Protein AF-A0A2S7UUR2-F1 (afdb_monomer)

Radius of gyration: 17.35 Å; Cα contacts (8 Å, |Δi|>4): 458; chains: 1; bounding box: 44×38×48 Å

Secondary structure (DSSP, 8-state):
---TT-PPPPTT-EEEEE---SSS-EEEEE-SSEEEEEETTEEEEEEESSTT--B-SHHHHHHTHHHHHT---SEEEEE--TTTHHHHHHHHH-TT-EEEEEES-HHHHHHHHHHSPP-SS--EEES-HHHHHHHHHHTT--EEEEEE----TT---HHHH-HHHHHHHHHHEEEEEEEEEEEE--SHHHHHHHHHHHHHH-SS-EEEEEPTTSSEEEEEEE--TT----HHHHTTBTT-

Sequence (240 aa):
MNLAQTLSPDKQAKLVYMDSSLNDRITIYKNENYTWLLVRDVIQSAIENQRPYRPILPHCFVMLLPMLHHKTPNSILELGGGGLAIQRYLSYAYPSIKVTSIEGSQKIIDVVDEYFPAIDQPSVIKQDAFSFIDTAHQNQTHYDWIISDLFQGDESPILIKNQRLFKQLYDLINPNGWLIINCLIDNDEEVMLLGDYLKQAFNYKHYIFAVPNMQNHILMVNKIEDFSFPEDIELWNKAK

Solvent-accessible surface area (backbone atoms only — not comparable to full-atom values): 13345 Å² total; per-residue (Å²): 130,88,54,72,48,87,63,71,79,57,94,77,42,40,80,78,45,70,52,89,51,88,86,69,22,41,36,32,35,35,45,92,60,35,41,36,37,23,50,69,86,31,58,69,26,38,25,36,59,54,88,49,22,46,54,70,49,69,59,60,57,61,68,45,46,57,52,79,74,73,52,78,57,60,30,34,39,32,33,42,35,69,58,38,34,67,53,49,20,36,54,61,74,39,66,79,38,45,54,42,26,27,33,66,49,62,66,49,51,54,50,34,62,74,70,44,81,82,68,87,79,76,49,68,45,82,36,54,55,69,65,48,49,55,50,36,58,76,66,68,48,68,24,32,25,37,41,34,50,64,82,68,80,96,56,67,42,65,52,84,79,31,56,67,59,48,52,53,56,57,67,30,30,35,66,87,13,36,41,31,35,56,30,57,53,94,52,69,66,62,46,49,56,51,24,54,49,47,64,73,75,39,97,47,68,59,37,28,38,73,32,87,95,45,38,42,28,38,37,38,41,42,58,48,85,90,69,70,68,61,70,84,58,51,72,56,39,58,35,115

Organism: NCBI:txid716813

InterPro domains:
  IPR029063 S-adenosyl-L-methionine-dependent methyltransferase superfamily [G3DSA:3.40.50.150] (27-232)
  IPR029063 S-adenosyl-L-methionine-dependent methyltransferase superfamily [SSF53335] (12-228)

Structure (mmCIF, N/CA/C/O backbone):
data_AF-A0A2S7UUR2-F1
#
_entry.id   AF-A0A2S7UUR2-F1
#
loop_
_atom_site.group_PDB
_atom_site.id
_atom_site.type_symbol
_atom_site.label_atom_id
_atom_site.label_alt_id
_atom_site.label_comp_id
_atom_site.label_asym_id
_atom_site.label_entity_id
_atom_site.label_seq_id
_atom_site.pdbx_PDB_ins_code
_atom_site.Cartn_x
_atom_site.Cartn_y
_atom_site.Cartn_z
_atom_site.occupancy
_atom_site.B_iso_or_equiv
_atom_site.auth_seq_id
_atom_site.auth_comp_id
_atom_site.auth_asym_id
_atom_site.auth_atom_id
_atom_site.pdbx_PDB_model_num
ATOM 1 N N . MET A 1 1 ? 18.164 -16.265 4.919 1.00 27.36 1 MET A N 1
ATOM 2 C CA . MET A 1 1 ? 17.802 -16.302 3.486 1.00 27.36 1 MET A CA 1
ATOM 3 C C . MET A 1 1 ? 16.712 -15.263 3.341 1.00 27.36 1 MET A C 1
ATOM 5 O O . MET A 1 1 ? 15.685 -15.440 3.978 1.00 27.36 1 MET A O 1
ATOM 9 N N . ASN A 1 2 ? 17.001 -14.128 2.701 1.00 29.84 2 ASN A N 1
ATOM 10 C CA . ASN A 1 2 ? 16.112 -12.966 2.735 1.00 29.84 2 ASN A CA 1
ATOM 11 C C . ASN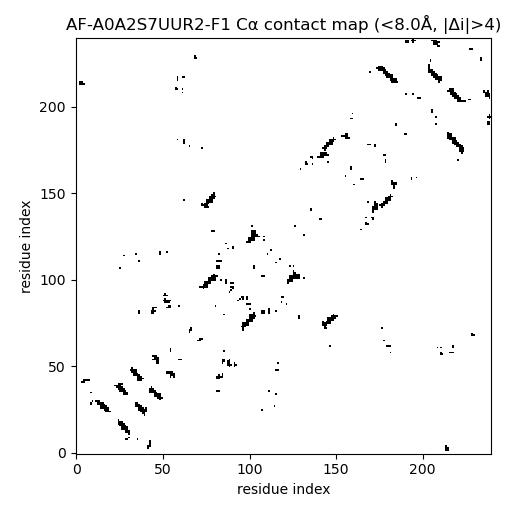 A 1 2 ? 14.833 -13.312 1.950 1.00 29.84 2 ASN A C 1
ATOM 13 O O . ASN A 1 2 ? 14.886 -13.506 0.738 1.00 29.84 2 ASN A O 1
ATOM 17 N N . LEU A 1 3 ? 13.730 -13.521 2.672 1.00 33.25 3 LEU A N 1
ATOM 18 C CA . LEU A 1 3 ? 12.414 -13.905 2.140 1.00 33.25 3 LEU A CA 1
ATOM 19 C C . LEU A 1 3 ? 11.632 -12.687 1.623 1.00 33.25 3 LEU A C 1
ATOM 21 O O . LEU A 1 3 ? 10.495 -12.826 1.167 1.00 33.25 3 LEU A O 1
ATOM 25 N N . ALA A 1 4 ? 12.251 -11.506 1.649 1.00 38.59 4 ALA A N 1
ATOM 26 C CA . ALA A 1 4 ? 11.680 -10.275 1.156 1.00 38.59 4 ALA A CA 1
ATOM 27 C C . ALA A 1 4 ? 11.557 -10.363 -0.372 1.00 38.59 4 ALA A C 1
ATOM 29 O O . ALA A 1 4 ? 12.498 -10.107 -1.116 1.00 38.59 4 ALA A O 1
ATOM 30 N N . GLN A 1 5 ? 10.360 -10.743 -0.825 1.00 46.47 5 GLN A N 1
ATOM 31 C CA . GLN A 1 5 ? 9.861 -10.559 -2.189 1.00 46.47 5 GLN A CA 1
ATOM 32 C C . GLN A 1 5 ? 10.466 -11.466 -3.274 1.00 46.47 5 GLN A C 1
ATOM 34 O O . GLN A 1 5 ? 10.881 -11.001 -4.333 1.00 46.47 5 GLN A O 1
ATOM 39 N N . THR A 1 6 ? 10.402 -12.789 -3.102 1.00 42.56 6 THR A N 1
ATOM 40 C CA . THR A 1 6 ? 10.558 -13.723 -4.239 1.00 42.56 6 THR A CA 1
ATOM 41 C C . THR A 1 6 ? 9.255 -13.872 -5.031 1.00 42.56 6 THR A C 1
ATOM 43 O O . THR A 1 6 ? 8.709 -14.955 -5.210 1.00 42.56 6 THR A O 1
ATOM 46 N N . LEU A 1 7 ? 8.779 -12.760 -5.584 1.00 55.53 7 LEU A N 1
ATOM 47 C CA . LEU A 1 7 ? 8.240 -12.809 -6.936 1.00 55.53 7 LEU A CA 1
ATOM 48 C C . LEU A 1 7 ? 9.446 -12.454 -7.797 1.00 55.53 7 LEU A C 1
ATOM 50 O O . LEU A 1 7 ? 10.047 -11.413 -7.601 1.00 55.53 7 LEU A O 1
ATOM 54 N N . SER A 1 8 ? 9.907 -13.351 -8.658 1.00 64.06 8 SER A N 1
ATOM 55 C CA . SER A 1 8 ? 10.840 -12.931 -9.706 1.00 64.06 8 SER A CA 1
ATOM 56 C C . SER A 1 8 ? 10.000 -12.336 -10.833 1.00 64.06 8 SER A C 1
ATOM 58 O O . SER A 1 8 ? 8.861 -12.783 -11.022 1.00 64.06 8 SER A O 1
ATOM 60 N N . PRO A 1 9 ? 10.512 -11.351 -11.596 1.00 69.94 9 PRO A N 1
ATOM 61 C CA . PRO A 1 9 ? 9.912 -11.054 -12.885 1.00 69.94 9 PRO A CA 1
ATOM 62 C C . PRO A 1 9 ? 9.767 -12.364 -13.666 1.00 69.94 9 PRO A C 1
ATOM 64 O O . PRO A 1 9 ? 10.630 -13.243 -13.574 1.00 69.94 9 PRO A O 1
ATOM 67 N N . ASP A 1 10 ? 8.665 -12.510 -14.399 1.00 73.12 10 ASP A N 1
ATOM 68 C CA . ASP A 1 10 ? 8.438 -13.690 -15.234 1.00 73.12 10 ASP A CA 1
ATOM 69 C C . ASP A 1 10 ? 9.672 -13.951 -16.121 1.00 73.12 10 ASP A C 1
ATOM 71 O O . ASP A 1 10 ? 10.340 -13.018 -16.566 1.00 73.12 10 ASP A O 1
ATOM 75 N N . LYS A 1 11 ? 9.973 -15.217 -16.427 1.00 72.94 11 LYS A N 1
ATOM 76 C CA . LYS A 1 11 ? 11.076 -15.612 -17.318 1.00 72.94 11 LYS A CA 1
ATOM 77 C C . LYS A 1 11 ? 11.014 -14.931 -18.689 1.00 72.94 11 LYS A C 1
ATOM 79 O O . LYS A 1 11 ? 12.037 -14.828 -19.357 1.00 72.94 11 LYS A O 1
ATOM 84 N N . GLN A 1 12 ? 9.828 -14.501 -19.121 1.00 83.00 12 GLN A N 1
ATOM 85 C CA . GLN A 1 12 ? 9.628 -13.765 -20.375 1.00 83.00 12 GLN A CA 1
ATOM 86 C C . GLN A 1 12 ? 9.809 -12.242 -20.242 1.00 83.00 12 GLN A C 1
ATOM 88 O O . GLN A 1 12 ? 9.732 -11.525 -21.243 1.00 83.00 12 GLN A O 1
ATOM 93 N N . ALA A 1 13 ? 10.021 -11.727 -19.031 1.00 88.62 13 ALA A N 1
ATOM 94 C CA . ALA A 1 13 ? 10.174 -10.305 -18.787 1.00 88.62 13 ALA A CA 1
ATOM 95 C C . ALA A 1 13 ? 11.516 -9.787 -19.315 1.00 88.62 13 ALA A C 1
ATOM 97 O O . ALA A 1 13 ? 12.577 -10.377 -19.114 1.00 88.62 13 ALA A O 1
ATOM 98 N N . LYS A 1 14 ? 11.461 -8.646 -19.995 1.00 94.38 14 LYS A N 1
ATOM 99 C CA . LYS A 1 14 ? 12.616 -7.928 -20.523 1.00 94.38 14 LYS A CA 1
ATOM 100 C C . LYS A 1 14 ? 12.943 -6.761 -19.611 1.00 94.38 14 LYS A C 1
ATOM 102 O O . LYS A 1 14 ? 12.045 -6.040 -19.182 1.00 94.38 14 LYS A O 1
ATOM 107 N N . LEU A 1 15 ? 14.232 -6.566 -19.365 1.00 95.44 15 LEU A N 1
ATOM 108 C CA . LEU A 1 15 ? 14.750 -5.359 -18.744 1.00 95.44 15 LEU A CA 1
ATOM 109 C C . LEU A 1 15 ? 14.556 -4.182 -19.709 1.00 95.44 15 LEU A C 1
ATOM 111 O O . LEU A 1 15 ? 15.145 -4.187 -20.790 1.00 95.44 15 LEU A O 1
ATOM 115 N N . VAL A 1 16 ? 13.726 -3.205 -19.342 1.00 96.81 16 VAL A N 1
ATOM 116 C CA . VAL A 1 16 ? 13.436 -2.027 -20.187 1.00 96.81 16 VAL A CA 1
ATOM 117 C C . VAL A 1 16 ? 14.053 -0.738 -19.651 1.00 96.81 16 VAL A C 1
ATOM 119 O O . VAL A 1 16 ? 14.251 0.194 -20.420 1.00 96.81 16 VAL A O 1
ATOM 122 N N . TYR A 1 17 ? 14.390 -0.699 -18.362 1.00 96.38 17 TYR A N 1
ATOM 123 C CA . TYR A 1 17 ? 15.102 0.409 -17.735 1.00 96.38 17 TYR A CA 1
ATOM 124 C C . TYR A 1 17 ? 15.981 -0.115 -16.604 1.00 96.38 17 TYR A C 1
ATOM 126 O O . TYR A 1 17 ? 15.547 -0.960 -15.821 1.00 96.38 17 TYR A O 1
ATOM 134 N N . MET A 1 18 ? 17.195 0.415 -16.496 1.00 94.31 18 MET A N 1
ATOM 135 C CA . MET A 1 18 ? 18.078 0.190 -15.360 1.00 94.31 18 MET A CA 1
ATOM 136 C C . MET A 1 18 ? 18.844 1.468 -15.071 1.00 94.31 18 MET A C 1
ATOM 138 O O . MET A 1 18 ? 19.516 2.013 -15.947 1.00 94.31 18 MET A O 1
ATOM 142 N N . ASP A 1 19 ? 18.778 1.909 -13.827 1.00 90.38 19 ASP A N 1
ATOM 143 C CA . ASP A 1 19 ? 19.629 2.976 -13.346 1.00 90.38 19 ASP A CA 1
ATOM 144 C C . ASP A 1 19 ? 21.065 2.488 -13.082 1.00 90.38 19 ASP A C 1
ATOM 146 O O . ASP A 1 19 ? 21.289 1.359 -12.647 1.00 90.38 19 ASP A O 1
ATOM 150 N N . SER A 1 20 ? 22.048 3.364 -13.292 1.00 77.81 20 SER A N 1
ATOM 151 C CA . SER A 1 20 ? 23.467 3.070 -13.071 1.00 77.81 20 SER A CA 1
ATOM 152 C C . SER A 1 20 ? 23.938 3.281 -11.626 1.00 77.81 20 SER A C 1
ATOM 154 O O . SER A 1 20 ? 25.115 3.052 -11.342 1.00 77.81 20 SER A O 1
ATOM 156 N N . SER A 1 21 ? 23.084 3.753 -10.708 1.00 78.00 21 SER A N 1
ATOM 157 C CA . SER A 1 21 ? 23.478 3.936 -9.306 1.00 78.00 21 SER A CA 1
ATOM 158 C C . SER A 1 21 ? 23.625 2.592 -8.581 1.00 78.00 21 SER A C 1
ATOM 160 O O . SER A 1 21 ? 22.820 1.679 -8.750 1.00 78.00 21 SER A O 1
ATOM 162 N N . L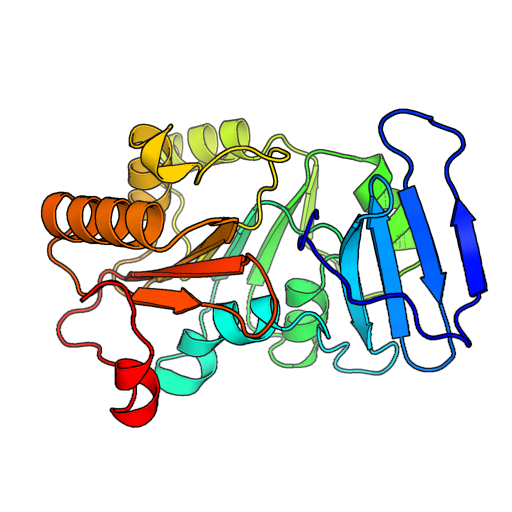EU A 1 22 ? 24.680 2.459 -7.771 1.00 62.53 22 LEU A N 1
ATOM 163 C CA . LEU A 1 22 ? 24.973 1.217 -7.044 1.00 62.53 22 LEU A CA 1
ATOM 164 C C . LEU A 1 22 ? 24.120 1.054 -5.777 1.00 62.53 22 LEU A C 1
ATOM 166 O O . LEU A 1 22 ? 23.791 -0.071 -5.419 1.00 62.53 22 LEU A O 1
ATOM 170 N N . ASN A 1 23 ? 23.750 2.156 -5.115 1.00 67.75 23 ASN A N 1
ATOM 171 C CA . ASN A 1 23 ? 23.076 2.102 -3.813 1.00 67.75 23 ASN A CA 1
ATOM 172 C C . ASN A 1 23 ? 21.546 2.124 -3.911 1.00 67.75 23 ASN A C 1
ATOM 174 O O . ASN A 1 23 ? 20.896 1.560 -3.042 1.00 67.75 23 ASN A O 1
ATOM 178 N N . ASP A 1 24 ? 20.965 2.705 -4.963 1.00 77.94 24 ASP A N 1
ATOM 179 C CA . ASP A 1 24 ? 19.510 2.805 -5.153 1.00 77.94 24 ASP A CA 1
ATOM 180 C C . ASP A 1 24 ? 19.131 2.390 -6.575 1.00 77.94 24 ASP A C 1
ATOM 182 O O . ASP A 1 24 ? 18.398 3.084 -7.281 1.00 77.94 24 ASP A O 1
ATOM 186 N N . ARG A 1 25 ? 19.672 1.248 -7.022 1.00 90.12 25 ARG A N 1
ATOM 187 C CA . ARG A 1 25 ? 19.425 0.739 -8.371 1.00 90.12 25 ARG A CA 1
ATOM 188 C C . ARG A 1 25 ? 17.931 0.527 -8.588 1.00 90.12 25 ARG A C 1
ATOM 190 O O . ARG A 1 25 ? 17.339 -0.371 -7.990 1.00 90.12 25 ARG A O 1
ATOM 197 N N . ILE A 1 26 ? 17.358 1.321 -9.485 1.00 93.81 26 ILE A N 1
ATOM 198 C CA . ILE A 1 26 ? 15.986 1.176 -9.968 1.00 93.81 26 ILE A CA 1
ATOM 199 C C . ILE A 1 26 ? 16.017 0.368 -11.256 1.00 93.81 26 ILE A C 1
ATOM 201 O O . ILE A 1 26 ? 16.797 0.658 -12.163 1.00 93.81 26 ILE A O 1
ATOM 205 N N . THR A 1 27 ? 15.161 -0.643 -11.337 1.00 95.44 27 THR A N 1
ATOM 206 C CA . THR A 1 27 ? 15.068 -1.525 -12.497 1.00 95.44 27 THR A CA 1
ATOM 207 C C . THR A 1 27 ? 13.610 -1.716 -12.880 1.00 95.44 27 THR A C 1
ATOM 209 O O . THR A 1 27 ? 12.774 -1.954 -12.009 1.00 95.44 27 THR A O 1
ATOM 212 N N . ILE A 1 28 ? 13.308 -1.644 -14.177 1.00 97.31 28 ILE A N 1
ATOM 213 C CA . ILE A 1 28 ? 11.978 -1.942 -14.710 1.00 97.31 28 ILE A CA 1
ATOM 214 C C . ILE A 1 28 ? 12.053 -3.162 -15.608 1.00 97.31 28 ILE A C 1
ATOM 216 O O . ILE A 1 28 ? 12.778 -3.175 -16.607 1.00 97.31 28 ILE A O 1
ATOM 220 N N . TYR A 1 29 ? 11.243 -4.159 -15.276 1.00 96.69 29 TYR A N 1
ATOM 221 C CA . TYR A 1 29 ? 10.991 -5.302 -16.139 1.00 96.69 29 TYR A CA 1
ATOM 222 C C . TYR A 1 29 ? 9.587 -5.216 -16.725 1.00 96.69 29 TYR A C 1
ATOM 224 O O . TYR A 1 29 ? 8.654 -4.760 -16.063 1.00 96.69 29 TYR A O 1
ATOM 232 N N . LYS A 1 30 ? 9.426 -5.687 -17.962 1.00 96.12 30 LYS A N 1
ATOM 233 C CA . LYS A 1 30 ? 8.126 -5.791 -18.633 1.00 96.12 30 LYS A CA 1
ATOM 234 C C . LYS A 1 30 ? 8.006 -7.057 -19.460 1.00 96.12 30 LYS A C 1
ATOM 236 O O . LYS A 1 30 ? 8.954 -7.446 -20.138 1.00 96.12 30 LYS A O 1
ATOM 241 N N . ASN A 1 31 ? 6.818 -7.640 -19.485 1.00 93.88 31 ASN A N 1
ATOM 242 C CA . ASN A 1 31 ? 6.391 -8.547 -20.550 1.00 93.88 31 ASN A CA 1
ATOM 243 C C . ASN A 1 31 ? 5.063 -8.042 -21.142 1.00 93.88 31 ASN A C 1
ATOM 245 O O . ASN A 1 31 ? 4.680 -6.896 -20.913 1.00 93.88 31 ASN A O 1
ATOM 249 N N . GLU A 1 32 ? 4.373 -8.871 -21.924 1.00 93.38 32 GLU A N 1
ATOM 250 C CA . GLU A 1 32 ? 3.074 -8.502 -22.503 1.00 93.38 32 GLU A CA 1
ATOM 251 C C . GLU A 1 32 ? 2.020 -8.198 -21.425 1.00 93.38 32 GLU A C 1
ATOM 253 O O . GLU A 1 32 ? 1.233 -7.263 -21.568 1.00 93.38 32 GLU A O 1
ATOM 258 N N . ASN A 1 33 ? 2.052 -8.927 -20.308 1.00 93.94 33 ASN A N 1
ATOM 259 C CA . ASN A 1 33 ? 0.984 -8.934 -19.311 1.00 93.94 33 ASN A CA 1
ATOM 260 C C . ASN A 1 33 ? 1.257 -8.050 -18.095 1.00 93.94 33 ASN A C 1
ATOM 262 O O . ASN A 1 33 ? 0.302 -7.576 -17.485 1.00 93.94 33 ASN A O 1
ATOM 266 N N . TYR A 1 34 ? 2.519 -7.813 -17.741 1.00 96.19 34 TYR A N 1
ATOM 267 C CA . TYR A 1 34 ? 2.894 -7.187 -16.479 1.00 96.19 34 TYR A CA 1
ATOM 268 C C . TYR A 1 34 ? 4.075 -6.220 -16.610 1.00 96.19 34 TYR A C 1
ATOM 270 O O . TYR A 1 34 ? 4.929 -6.344 -17.498 1.00 96.19 34 TYR A O 1
ATOM 278 N N . THR A 1 35 ? 4.124 -5.280 -15.668 1.00 96.69 35 THR A N 1
ATOM 279 C CA . THR A 1 35 ? 5.246 -4.367 -15.425 1.00 96.69 35 THR A CA 1
ATOM 280 C C . THR A 1 35 ? 5.676 -4.505 -13.969 1.00 96.69 35 THR A C 1
ATOM 282 O O . THR A 1 35 ? 4.829 -4.509 -13.075 1.00 96.69 35 THR A O 1
ATOM 285 N N . TRP A 1 36 ? 6.985 -4.595 -13.732 1.00 96.38 36 TRP A N 1
ATOM 286 C CA . TRP A 1 36 ? 7.588 -4.692 -12.402 1.00 96.38 36 TRP A CA 1
ATOM 287 C C . TRP A 1 36 ? 8.571 -3.547 -12.169 1.00 96.38 36 TRP A C 1
ATOM 289 O O . TRP A 1 36 ? 9.408 -3.267 -13.028 1.00 96.38 36 TRP A O 1
ATOM 299 N N . LEU A 1 37 ? 8.506 -2.952 -10.980 1.00 94.94 37 LEU A N 1
ATOM 300 C CA . LEU A 1 37 ? 9.488 -2.027 -10.424 1.00 94.94 37 LEU A CA 1
ATOM 301 C C . LEU A 1 37 ? 10.294 -2.749 -9.350 1.00 94.94 37 LEU A C 1
ATOM 303 O O . LEU A 1 37 ? 9.733 -3.259 -8.378 1.00 94.94 37 LEU A O 1
ATOM 307 N N . LEU A 1 38 ? 11.612 -2.742 -9.512 1.00 92.81 38 LEU A N 1
ATOM 308 C CA . LEU A 1 38 ? 12.554 -3.224 -8.514 1.00 92.81 38 LEU A CA 1
ATOM 309 C C . LEU A 1 38 ? 13.418 -2.067 -8.030 1.00 92.81 38 LEU A C 1
ATOM 311 O O . LEU A 1 38 ? 13.888 -1.256 -8.831 1.00 92.81 38 LEU A O 1
ATOM 315 N N . VAL A 1 39 ? 13.680 -2.048 -6.728 1.00 88.38 39 VAL A N 1
ATOM 316 C CA . VAL A 1 39 ? 14.663 -1.166 -6.092 1.00 88.38 39 VAL A CA 1
ATOM 317 C C . VAL A 1 39 ? 15.620 -2.057 -5.318 1.00 88.38 39 VAL A C 1
ATOM 319 O O . VAL A 1 39 ? 15.170 -2.873 -4.520 1.00 88.38 39 VAL A O 1
ATOM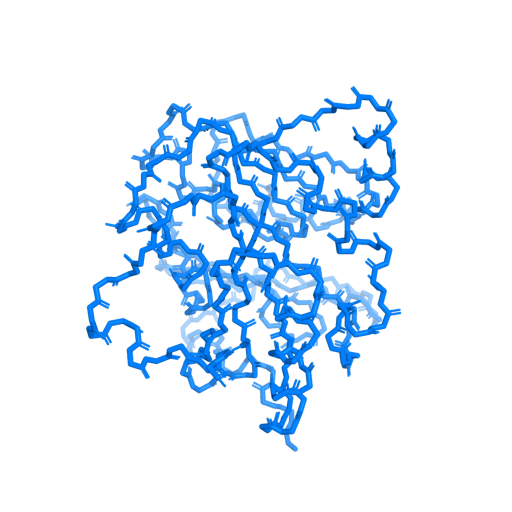 322 N N . ARG A 1 40 ? 16.929 -1.945 -5.578 1.00 87.50 40 ARG A N 1
ATOM 323 C CA . ARG A 1 40 ? 17.959 -2.834 -4.994 1.00 87.50 40 ARG A CA 1
ATOM 324 C C . ARG A 1 40 ? 17.642 -4.326 -5.198 1.00 87.50 40 ARG A C 1
ATOM 326 O O . ARG A 1 40 ? 17.826 -5.132 -4.298 1.00 87.50 40 ARG A O 1
ATOM 333 N N . ASP A 1 41 ? 17.141 -4.672 -6.386 1.00 86.06 41 ASP A N 1
ATOM 334 C CA . ASP A 1 41 ? 16.725 -6.030 -6.796 1.00 86.06 41 ASP A CA 1
ATOM 335 C C . ASP A 1 41 ? 15.525 -6.626 -6.048 1.00 86.06 41 ASP A C 1
ATOM 337 O O . ASP A 1 41 ? 15.190 -7.794 -6.233 1.00 86.06 41 ASP A O 1
ATOM 341 N N . VAL A 1 42 ? 14.840 -5.812 -5.253 1.00 85.25 42 VAL A N 1
ATOM 342 C CA . VAL A 1 42 ? 13.684 -6.190 -4.438 1.00 85.25 42 VAL A CA 1
ATOM 343 C C . VAL A 1 42 ? 12.433 -5.618 -5.127 1.00 85.25 42 VAL A C 1
ATOM 345 O O . VAL A 1 42 ? 12.406 -4.427 -5.459 1.00 85.25 42 VAL A O 1
ATOM 348 N N . ILE A 1 43 ? 11.441 -6.465 -5.454 1.00 88.81 43 ILE A N 1
ATOM 349 C CA . ILE A 1 43 ? 10.203 -6.063 -6.160 1.00 88.81 43 ILE A CA 1
ATOM 350 C C . ILE A 1 43 ? 9.324 -5.147 -5.301 1.00 88.81 43 ILE A C 1
ATOM 352 O O . ILE A 1 43 ? 8.433 -5.586 -4.576 1.00 88.81 43 ILE A O 1
ATOM 356 N N . GLN A 1 44 ? 9.481 -3.845 -5.493 1.00 87.81 44 GLN A N 1
ATOM 357 C CA . GLN A 1 44 ? 8.669 -2.843 -4.809 1.00 87.81 44 GLN A CA 1
ATOM 358 C C . GLN A 1 44 ? 7.243 -2.766 -5.357 1.00 87.81 44 GLN A C 1
ATOM 360 O O . GLN A 1 44 ? 6.307 -2.487 -4.620 1.00 87.81 44 GLN A O 1
ATOM 365 N N . SER A 1 45 ? 7.050 -2.987 -6.659 1.00 92.81 45 SER A N 1
ATOM 366 C CA . SER A 1 45 ? 5.719 -2.900 -7.259 1.00 92.81 45 SER A CA 1
ATOM 367 C C . SER A 1 45 ? 5.590 -3.784 -8.485 1.00 92.81 45 SER A C 1
ATOM 369 O O . SER A 1 45 ? 6.547 -3.969 -9.236 1.00 92.81 45 SER A O 1
ATOM 371 N N . ALA A 1 46 ? 4.393 -4.317 -8.705 1.00 93.88 46 ALA A N 1
ATOM 372 C CA . ALA A 1 46 ? 4.077 -5.080 -9.897 1.00 93.88 46 ALA A CA 1
ATOM 373 C C . ALA A 1 46 ? 2.582 -5.001 -10.209 1.00 93.88 46 ALA A C 1
ATOM 375 O O . ALA A 1 46 ? 1.753 -5.140 -9.303 1.00 93.88 46 ALA A O 1
ATOM 376 N N . ILE A 1 47 ? 2.245 -4.807 -11.483 1.00 96.12 47 ILE A N 1
ATOM 377 C CA . ILE A 1 47 ? 0.861 -4.636 -11.946 1.00 96.12 47 ILE A CA 1
ATOM 378 C C . ILE A 1 47 ? 0.596 -5.356 -13.268 1.00 96.12 47 ILE A C 1
ATOM 380 O O . ILE A 1 47 ? 1.517 -5.601 -14.049 1.00 96.12 47 ILE A O 1
ATOM 384 N N . GLU A 1 48 ? -0.680 -5.627 -13.541 1.00 96.50 48 GLU A N 1
ATOM 385 C CA . GLU A 1 48 ? -1.179 -5.932 -14.886 1.00 96.50 48 GLU A CA 1
ATOM 386 C C . GLU A 1 48 ? -1.000 -4.723 -15.826 1.00 96.50 48 GLU A C 1
ATOM 388 O O . GLU A 1 48 ? -1.271 -3.580 -15.459 1.00 96.50 48 GLU A O 1
ATOM 393 N N . ASN A 1 49 ? -0.599 -4.973 -17.073 1.00 95.44 49 ASN A N 1
ATOM 394 C CA . ASN A 1 49 ? -0.483 -3.948 -18.117 1.00 95.44 49 ASN A CA 1
ATOM 395 C C . ASN A 1 49 ? -1.837 -3.563 -18.722 1.00 95.44 49 ASN A C 1
ATOM 397 O O . ASN A 1 49 ? -1.954 -2.527 -19.379 1.00 95.44 49 ASN A O 1
ATOM 401 N N . GLN A 1 50 ? -2.855 -4.403 -18.530 1.00 95.75 50 GLN A N 1
ATOM 402 C CA . GLN A 1 50 ? -4.213 -4.156 -18.994 1.00 95.75 50 GLN A CA 1
ATOM 403 C C . GLN A 1 50 ? -5.080 -3.624 -17.863 1.00 95.75 50 GLN A C 1
ATOM 405 O O . GLN A 1 50 ? -4.904 -3.977 -16.699 1.00 95.75 50 GLN A O 1
ATOM 410 N N . ARG A 1 51 ? -6.063 -2.799 -18.228 1.00 95.69 51 ARG A N 1
ATOM 411 C CA . ARG A 1 51 ? -7.071 -2.288 -17.297 1.00 95.69 51 ARG A CA 1
ATOM 412 C C . ARG A 1 51 ? -7.795 -3.462 -16.620 1.00 95.69 51 ARG A C 1
ATOM 414 O O . ARG A 1 51 ? -8.153 -4.423 -17.299 1.00 95.69 51 ARG A O 1
ATOM 421 N N . PRO A 1 52 ? -8.026 -3.395 -15.302 1.00 95.69 52 PRO A N 1
ATOM 422 C CA . PRO A 1 52 ? -7.932 -2.216 -14.451 1.00 95.69 52 PRO A CA 1
ATOM 423 C C . PRO A 1 52 ? -6.544 -2.012 -13.815 1.00 95.69 52 PRO A C 1
ATOM 425 O O . PRO A 1 52 ? -6.472 -1.336 -12.809 1.00 95.69 52 PRO A O 1
ATOM 428 N N . TYR A 1 53 ? -5.458 -2.581 -14.350 1.00 95.88 53 TYR A N 1
ATOM 429 C CA . TYR A 1 53 ? -4.093 -2.462 -13.811 1.00 95.88 53 TYR A CA 1
ATOM 430 C C . TYR A 1 53 ? -3.951 -3.051 -12.403 1.00 95.88 53 TYR A C 1
ATOM 432 O O . TYR A 1 53 ? -3.404 -2.414 -11.502 1.00 95.88 53 TYR A O 1
ATOM 440 N N . ARG A 1 54 ? -4.493 -4.258 -12.181 1.00 95.81 54 ARG A N 1
ATOM 441 C CA . ARG A 1 54 ? -4.499 -4.872 -10.846 1.00 95.81 54 ARG A CA 1
ATOM 442 C C . ARG A 1 54 ? -3.072 -4.999 -10.304 1.00 95.81 54 ARG A C 1
ATOM 444 O O . ARG A 1 54 ? -2.201 -5.463 -11.048 1.00 95.81 54 ARG A O 1
ATOM 451 N N . PRO A 1 55 ? -2.826 -4.660 -9.025 1.00 94.38 55 PRO A N 1
ATOM 452 C CA . PRO A 1 55 ? -1.593 -5.042 -8.356 1.00 94.38 55 PRO A CA 1
ATOM 453 C C . PRO A 1 55 ? -1.491 -6.563 -8.348 1.00 94.38 55 PRO A C 1
ATOM 455 O O . PRO A 1 55 ? -2.496 -7.237 -8.145 1.00 94.38 55 PRO A O 1
ATOM 458 N N . ILE A 1 56 ? -0.297 -7.110 -8.553 1.00 92.25 56 ILE A N 1
ATOM 459 C CA . ILE A 1 56 ? -0.085 -8.568 -8.505 1.00 92.25 56 ILE A CA 1
ATOM 460 C C . ILE A 1 56 ? 0.696 -9.010 -7.267 1.00 92.25 56 ILE A C 1
ATOM 462 O O . ILE A 1 56 ? 0.887 -10.204 -7.051 1.00 92.25 56 ILE A O 1
ATOM 466 N N . LEU A 1 57 ? 1.138 -8.060 -6.437 1.00 90.81 57 LEU A N 1
ATOM 467 C CA . LEU A 1 57 ? 1.767 -8.366 -5.159 1.00 90.81 57 LEU A CA 1
ATOM 468 C C . LEU A 1 57 ? 0.679 -8.735 -4.129 1.00 90.81 57 LEU A C 1
ATOM 470 O O . LEU A 1 57 ? -0.230 -7.933 -3.902 1.00 90.81 57 LEU A O 1
ATOM 474 N N . PRO A 1 58 ? 0.752 -9.916 -3.478 1.00 92.06 58 PRO A N 1
ATOM 475 C CA . PRO A 1 58 ? -0.299 -10.407 -2.581 1.00 92.06 58 PRO A CA 1
ATOM 476 C C . PRO A 1 58 ? -0.673 -9.454 -1.440 1.00 92.06 58 PRO A C 1
ATOM 478 O O . PRO A 1 58 ? -1.846 -9.333 -1.089 1.00 92.06 58 PRO A O 1
ATOM 481 N N . HIS A 1 59 ? 0.307 -8.735 -0.889 1.00 91.69 59 HIS A N 1
ATOM 482 C CA . HIS A 1 59 ? 0.084 -7.805 0.215 1.00 91.69 59 HIS A CA 1
ATOM 483 C C . HIS A 1 59 ? -0.858 -6.647 -0.175 1.00 91.69 59 HIS A C 1
ATOM 485 O O . HIS A 1 59 ? -1.651 -6.217 0.659 1.00 91.69 59 HIS A O 1
ATOM 491 N N . CYS A 1 60 ? -0.872 -6.206 -1.443 1.00 92.81 60 CYS A N 1
ATOM 492 C CA . CYS A 1 60 ? -1.811 -5.186 -1.923 1.00 92.81 60 CYS A CA 1
ATOM 493 C C . CYS A 1 60 ? -3.271 -5.644 -1.800 1.00 92.81 60 CYS A C 1
ATOM 495 O O . CYS A 1 60 ? -4.133 -4.855 -1.424 1.00 92.81 60 CYS A O 1
ATOM 497 N N . PHE A 1 61 ? -3.561 -6.920 -2.075 1.00 91.31 61 PHE A N 1
ATOM 498 C CA . PHE A 1 61 ? -4.915 -7.460 -1.922 1.00 91.31 61 PHE A CA 1
ATOM 499 C C . PHE A 1 61 ? -5.331 -7.536 -0.458 1.00 91.31 61 PHE A C 1
ATOM 501 O O . PHE A 1 61 ? -6.462 -7.183 -0.129 1.00 91.31 61 PHE A O 1
ATOM 508 N N . VAL A 1 62 ? -4.410 -7.941 0.421 1.00 95.31 62 VAL A N 1
ATOM 509 C CA . VAL A 1 62 ? -4.670 -7.971 1.863 1.00 95.31 62 VAL A CA 1
ATOM 510 C C . VAL A 1 62 ? -4.956 -6.556 2.372 1.00 95.31 62 VAL A C 1
ATOM 512 O O . VAL A 1 62 ? -5.955 -6.359 3.053 1.00 95.31 62 VAL A O 1
ATOM 515 N N . MET A 1 63 ? -4.181 -5.545 1.963 1.00 95.81 63 MET A N 1
ATOM 516 C CA . MET A 1 63 ? -4.443 -4.139 2.315 1.00 95.81 63 MET A CA 1
ATOM 517 C C . MET A 1 63 ? -5.816 -3.626 1.849 1.00 95.81 63 MET A C 1
ATOM 519 O O . MET A 1 63 ? -6.363 -2.716 2.463 1.00 95.81 63 MET A O 1
ATOM 523 N N . LEU A 1 64 ? -6.410 -4.222 0.810 1.00 95.31 64 LEU A N 1
ATOM 524 C CA . LEU A 1 64 ? -7.731 -3.849 0.292 1.00 95.31 64 LEU A CA 1
ATOM 525 C C . LEU A 1 64 ? -8.898 -4.661 0.890 1.00 95.31 64 LEU A C 1
ATOM 527 O O . LEU A 1 64 ? -10.045 -4.425 0.503 1.00 95.31 64 LEU A O 1
ATOM 531 N N . LEU A 1 65 ? -8.663 -5.568 1.852 1.00 95.75 65 LEU A N 1
ATOM 532 C CA . LEU A 1 65 ? -9.728 -6.355 2.502 1.00 95.75 65 LEU A CA 1
ATOM 533 C C . LEU A 1 65 ? -10.877 -5.508 3.081 1.00 95.75 65 LEU A C 1
ATOM 535 O O . LEU A 1 65 ? -12.034 -5.886 2.867 1.00 95.75 65 LEU A O 1
ATOM 539 N N . PRO A 1 66 ? -10.643 -4.353 3.746 1.00 95.69 66 PRO A N 1
ATOM 540 C CA . PRO A 1 66 ? -11.743 -3.504 4.207 1.00 95.69 66 PRO A CA 1
ATOM 541 C C . PRO A 1 66 ? -12.674 -3.035 3.077 1.00 95.69 66 PRO A C 1
ATOM 543 O O . PRO A 1 66 ? -13.848 -2.761 3.318 1.00 95.69 66 PRO A O 1
ATOM 546 N N . MET A 1 67 ? -12.196 -2.983 1.828 1.00 94.00 67 MET A N 1
ATOM 547 C CA . MET A 1 67 ? -13.008 -2.555 0.680 1.00 94.00 67 MET A CA 1
ATOM 548 C C . MET A 1 67 ? -14.030 -3.622 0.318 1.00 94.00 67 MET A C 1
ATOM 550 O O . MET A 1 67 ? -15.141 -3.300 -0.090 1.00 94.00 67 MET A O 1
ATOM 554 N N . LEU A 1 68 ? -13.628 -4.888 0.462 1.00 92.50 68 LEU A N 1
ATOM 555 C CA . LEU A 1 68 ? -14.435 -6.057 0.131 1.00 92.50 68 LEU A CA 1
ATOM 556 C C . LEU A 1 68 ? -15.482 -6.360 1.208 1.00 92.50 68 LEU A C 1
ATOM 558 O O . LEU A 1 68 ? -16.553 -6.862 0.879 1.00 92.50 68 LEU A O 1
ATOM 562 N N . HIS A 1 69 ? -15.183 -6.059 2.476 1.00 94.38 69 HIS A N 1
ATOM 563 C CA . HIS A 1 69 ? -15.992 -6.513 3.615 1.00 94.38 69 HIS A CA 1
ATOM 564 C C . HIS A 1 69 ? -16.615 -5.402 4.465 1.00 94.38 69 HIS A C 1
ATOM 566 O O . HIS A 1 69 ? -17.398 -5.705 5.361 1.00 94.38 69 HIS A O 1
ATOM 572 N N . HIS A 1 70 ? -16.289 -4.132 4.216 1.00 92.44 70 HIS A N 1
ATOM 573 C CA . HIS A 1 70 ? -16.846 -3.016 4.976 1.00 92.44 70 HIS A CA 1
ATOM 574 C C . HIS A 1 70 ? -17.455 -1.947 4.068 1.00 92.44 70 HIS A C 1
ATOM 576 O O . HIS A 1 70 ? -18.675 -1.877 3.931 1.00 92.44 70 HIS A O 1
ATOM 582 N N . LYS A 1 71 ? -16.622 -1.091 3.467 1.00 90.94 71 LYS A N 1
ATOM 583 C CA . LYS A 1 71 ? -17.085 0.001 2.603 1.00 90.94 71 LYS A CA 1
ATOM 584 C C . LYS A 1 71 ? -15.988 0.502 1.677 1.00 90.94 71 LYS A C 1
ATOM 586 O O . LYS A 1 71 ? -14.805 0.441 2.004 1.00 90.94 71 LYS A O 1
ATOM 591 N N . THR A 1 72 ? -16.402 1.116 0.578 1.00 95.00 72 THR A N 1
ATOM 592 C CA . THR A 1 72 ? -15.528 1.908 -0.289 1.00 95.00 72 THR A CA 1
ATOM 593 C C . THR A 1 72 ? -15.236 3.278 0.356 1.00 95.00 72 THR A C 1
ATOM 595 O O . THR A 1 72 ? -16.184 3.959 0.757 1.00 95.00 72 THR A O 1
ATOM 598 N N . PRO A 1 73 ? -13.965 3.702 0.501 1.00 96.44 73 PRO A N 1
ATOM 599 C CA . PRO A 1 73 ? -13.614 5.027 1.024 1.00 96.44 73 PRO A CA 1
ATOM 600 C C . PRO A 1 73 ? -13.817 6.126 -0.026 1.00 96.44 73 PRO A C 1
ATOM 602 O O . PRO A 1 73 ? -13.738 5.862 -1.221 1.00 96.44 73 PRO A O 1
ATOM 605 N N . ASN A 1 74 ? -14.003 7.377 0.398 1.00 97.44 74 ASN A N 1
ATOM 606 C CA . ASN A 1 74 ? -13.981 8.526 -0.515 1.00 97.44 74 ASN A CA 1
ATOM 607 C C . ASN A 1 74 ? -12.565 9.080 -0.712 1.00 97.44 74 ASN A C 1
ATOM 609 O O . ASN A 1 74 ? -12.258 9.610 -1.781 1.00 97.44 74 ASN A O 1
ATOM 613 N N . SER A 1 75 ? -11.711 8.986 0.312 1.00 97.88 75 SER A N 1
ATOM 614 C CA . SER A 1 75 ? -10.332 9.478 0.279 1.00 97.88 75 SER A CA 1
ATOM 615 C C . SER A 1 75 ? -9.336 8.476 0.859 1.00 97.88 75 SER A C 1
ATOM 617 O O . SER A 1 75 ? -9.568 7.886 1.915 1.00 97.88 75 SER A O 1
ATOM 619 N N . ILE A 1 76 ? -8.209 8.307 0.173 1.00 98.06 76 ILE A N 1
ATOM 620 C CA . ILE A 1 76 ? -7.093 7.464 0.596 1.00 98.06 76 ILE A CA 1
ATOM 621 C C . ILE A 1 76 ? -5.814 8.296 0.560 1.00 98.06 76 ILE A C 1
ATOM 623 O O . ILE A 1 76 ? -5.496 8.901 -0.463 1.00 98.06 76 ILE A O 1
ATOM 627 N N . LEU A 1 77 ? -5.069 8.295 1.661 1.00 98.06 77 LEU A N 1
ATOM 628 C CA . LEU A 1 77 ? -3.666 8.697 1.681 1.00 98.06 77 LEU A CA 1
ATOM 629 C C . LEU A 1 77 ? -2.800 7.441 1.568 1.00 98.06 77 LEU A C 1
ATOM 631 O O . LEU A 1 77 ? -2.865 6.575 2.436 1.00 98.06 77 LEU A O 1
ATOM 635 N N . GLU A 1 78 ? -1.994 7.341 0.519 1.00 97.31 78 GLU A N 1
ATOM 636 C CA . GLU A 1 78 ? -1.008 6.274 0.342 1.00 97.31 78 GLU A CA 1
ATOM 637 C C . GLU A 1 78 ? 0.388 6.826 0.660 1.00 97.31 78 GLU A C 1
ATOM 639 O O . GLU A 1 78 ? 0.867 7.759 0.019 1.00 97.31 78 GLU A O 1
ATOM 644 N N . LEU A 1 79 ? 1.051 6.274 1.671 1.00 95.12 79 LEU A N 1
ATOM 645 C CA . LEU A 1 79 ? 2.406 6.645 2.070 1.00 95.12 79 LEU A CA 1
ATOM 646 C C . LEU A 1 79 ? 3.369 5.583 1.540 1.00 95.12 79 LEU A C 1
ATOM 648 O O . LEU A 1 79 ? 3.340 4.455 2.024 1.00 95.12 79 LEU A O 1
ATOM 652 N N . GLY A 1 80 ? 4.218 5.940 0.575 1.00 86.81 80 GLY A N 1
ATOM 653 C CA . GLY A 1 80 ? 5.096 4.978 -0.100 1.00 86.81 80 GLY A CA 1
ATOM 654 C C . GLY A 1 80 ? 4.401 4.277 -1.264 1.00 86.81 80 GLY A C 1
ATOM 655 O O . GLY A 1 80 ? 4.198 3.073 -1.244 1.00 86.81 80 GLY A O 1
ATOM 656 N N . GLY A 1 81 ? 4.018 5.036 -2.293 1.00 74.94 81 GLY A N 1
ATOM 657 C CA . GLY A 1 81 ? 3.281 4.490 -3.439 1.00 74.94 81 GLY A CA 1
ATOM 658 C C . GLY A 1 81 ? 4.126 3.665 -4.414 1.00 74.94 81 GLY A C 1
ATOM 659 O O . GLY A 1 81 ? 3.566 2.868 -5.170 1.00 74.94 81 GLY A O 1
ATOM 660 N N . GLY A 1 82 ? 5.456 3.841 -4.437 1.00 80.56 82 GLY A N 1
ATOM 661 C CA . GLY A 1 82 ? 6.360 3.111 -5.329 1.00 80.56 82 GLY A CA 1
ATOM 662 C C . GLY A 1 82 ? 5.906 3.194 -6.791 1.00 80.56 82 GLY A C 1
ATOM 663 O O . GLY A 1 82 ? 6.047 4.227 -7.433 1.00 80.56 82 GLY A O 1
ATOM 664 N N . GLY A 1 83 ? 5.308 2.112 -7.307 1.00 90.81 83 GLY A N 1
ATOM 665 C CA . GLY A 1 83 ? 4.740 2.016 -8.665 1.00 90.81 83 GLY A CA 1
ATOM 666 C C . GLY A 1 83 ? 3.332 2.602 -8.865 1.00 90.81 83 GLY A C 1
ATOM 667 O O . GLY A 1 83 ? 2.768 2.480 -9.959 1.00 90.81 83 GLY A O 1
ATOM 668 N N . LEU A 1 84 ? 2.750 3.213 -7.827 1.00 95.69 84 LEU A N 1
ATOM 669 C CA . LEU A 1 84 ? 1.365 3.697 -7.773 1.00 95.69 84 LEU A CA 1
ATOM 670 C C . LEU A 1 84 ? 0.340 2.585 -8.052 1.00 95.69 84 LEU A C 1
ATOM 672 O O . LEU A 1 84 ? -0.696 2.828 -8.664 1.00 95.69 84 LEU A O 1
ATOM 676 N N . ALA A 1 85 ? 0.623 1.344 -7.643 1.00 95.69 85 ALA A N 1
ATOM 677 C CA . ALA A 1 85 ? -0.182 0.181 -8.022 1.00 95.69 85 ALA A CA 1
ATOM 678 C C . ALA A 1 85 ? -1.638 0.277 -7.538 1.00 95.69 85 ALA A C 1
ATOM 680 O O . ALA A 1 85 ? -2.564 0.072 -8.326 1.00 95.69 85 ALA A O 1
ATOM 681 N N . ILE A 1 86 ? -1.856 0.631 -6.265 1.00 95.69 86 ILE A N 1
ATOM 682 C CA . ILE A 1 86 ? -3.208 0.792 -5.712 1.00 95.69 86 ILE A CA 1
ATOM 683 C C . ILE A 1 86 ? -3.908 1.968 -6.390 1.00 95.69 86 ILE A C 1
ATOM 685 O O . ILE A 1 86 ? -5.046 1.824 -6.832 1.00 95.69 86 ILE A O 1
ATOM 689 N N . GLN A 1 87 ? -3.227 3.107 -6.548 1.00 96.19 87 GLN A N 1
ATOM 690 C CA . GLN A 1 87 ? -3.797 4.273 -7.225 1.00 96.19 87 GLN A CA 1
ATOM 691 C C . GLN A 1 87 ? -4.186 3.973 -8.685 1.00 96.19 87 GLN A C 1
ATOM 693 O O . GLN A 1 87 ? -5.275 4.350 -9.124 1.00 96.19 87 GLN A O 1
ATOM 698 N N . ARG A 1 88 ? -3.349 3.250 -9.440 1.00 96.12 88 ARG A N 1
ATOM 699 C CA . ARG A 1 88 ? -3.653 2.850 -10.825 1.00 96.12 88 ARG A CA 1
ATOM 700 C C . ARG A 1 88 ? -4.874 1.945 -10.893 1.00 96.12 88 ARG A C 1
ATOM 702 O O . ARG A 1 88 ? -5.733 2.154 -11.745 1.00 96.12 88 ARG A O 1
ATOM 709 N N . TYR A 1 89 ? -4.991 1.007 -9.960 1.00 96.50 89 TYR A N 1
ATOM 710 C CA . TYR A 1 89 ? -6.154 0.136 -9.885 1.00 96.50 89 TYR A CA 1
ATOM 711 C C . TYR A 1 89 ? -7.438 0.880 -9.530 1.00 96.50 89 TYR A C 1
ATOM 713 O O . TYR A 1 89 ? -8.451 0.750 -10.221 1.00 96.50 89 TYR A O 1
ATOM 721 N N . LEU A 1 90 ? -7.395 1.695 -8.477 1.00 95.88 90 LEU A N 1
ATOM 722 C CA . LEU A 1 90 ? -8.570 2.407 -7.987 1.00 95.88 90 LEU A CA 1
ATOM 723 C C . LEU A 1 90 ? -9.015 3.522 -8.934 1.00 95.88 90 LEU A C 1
ATOM 725 O O . LEU A 1 90 ? -10.216 3.696 -9.098 1.00 95.88 90 LEU A O 1
ATOM 729 N N . SER A 1 91 ? -8.099 4.211 -9.620 1.00 94.81 91 SER A N 1
ATOM 730 C CA . SER A 1 91 ? -8.475 5.254 -10.590 1.00 94.81 91 SER A CA 1
ATOM 731 C C . SER A 1 91 ? -9.346 4.715 -11.730 1.00 94.81 91 SER A C 1
ATOM 733 O O . SER A 1 91 ? -10.213 5.430 -12.228 1.00 94.81 91 SER A O 1
ATOM 735 N N . TYR A 1 92 ? -9.176 3.442 -12.108 1.00 95.19 92 TYR A N 1
ATOM 736 C CA . TYR A 1 92 ? -10.016 2.799 -13.115 1.00 95.19 92 TYR A CA 1
ATOM 737 C C . TYR A 1 92 ? -11.223 2.063 -12.518 1.00 95.19 92 TYR A C 1
ATOM 739 O O . TYR A 1 92 ? -12.341 2.211 -13.008 1.00 95.19 92 TYR A O 1
ATOM 747 N N . ALA A 1 93 ? -11.014 1.244 -11.483 1.00 95.00 93 ALA A N 1
ATOM 748 C CA . ALA A 1 93 ? -12.071 0.405 -10.918 1.00 95.00 93 ALA A CA 1
ATOM 749 C C . ALA A 1 93 ? -13.076 1.197 -10.062 1.00 95.00 93 ALA A C 1
ATOM 751 O O . ALA A 1 93 ? -14.241 0.812 -9.976 1.00 95.00 93 ALA A O 1
ATOM 752 N N . TYR A 1 94 ? -12.634 2.300 -9.451 1.00 95.75 94 TYR A N 1
ATOM 753 C CA . TYR A 1 94 ? -13.414 3.131 -8.535 1.00 95.75 94 TYR A CA 1
ATOM 754 C C . TYR A 1 94 ? -13.071 4.626 -8.709 1.00 95.75 94 TYR A C 1
ATOM 756 O O . TYR A 1 94 ? -12.529 5.251 -7.795 1.00 95.75 94 TYR A O 1
ATOM 764 N N . PRO A 1 95 ? -13.412 5.240 -9.858 1.00 93.88 95 PRO A N 1
ATOM 765 C CA . PRO A 1 95 ? -12.971 6.595 -10.218 1.00 93.88 95 PRO A CA 1
ATOM 766 C C . PRO A 1 95 ? -13.458 7.706 -9.269 1.00 93.88 95 PRO A C 1
ATOM 768 O O . PRO A 1 95 ? -12.981 8.835 -9.341 1.00 93.88 95 PRO A O 1
ATOM 771 N N . SER A 1 96 ? -14.416 7.419 -8.382 1.00 95.50 96 SER A N 1
ATOM 772 C CA . SER A 1 96 ? -14.869 8.350 -7.343 1.00 95.50 96 SER A CA 1
ATOM 773 C C . SER A 1 96 ? -13.929 8.436 -6.136 1.00 95.50 96 SER A C 1
ATOM 775 O O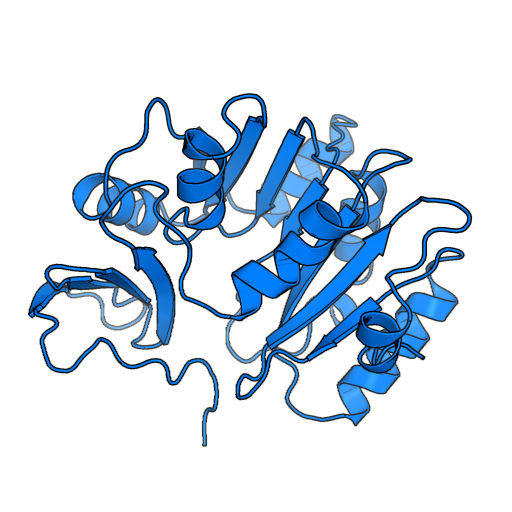 . SER A 1 96 ? -14.031 9.394 -5.369 1.00 95.50 96 SER A O 1
ATOM 777 N N . ILE A 1 97 ? -13.048 7.449 -5.934 1.00 96.94 97 ILE A N 1
ATOM 778 C CA . ILE A 1 97 ? -12.095 7.434 -4.819 1.00 96.94 97 ILE A CA 1
ATOM 779 C C . ILE A 1 97 ? -10.951 8.391 -5.136 1.00 96.94 97 ILE A C 1
ATOM 781 O O . ILE A 1 97 ? -10.265 8.249 -6.147 1.00 96.94 97 ILE A O 1
ATOM 785 N N . LYS A 1 98 ? -10.698 9.339 -4.236 1.00 97.12 98 LYS A N 1
ATOM 786 C CA . LYS A 1 98 ? -9.540 10.229 -4.324 1.00 97.12 98 LYS A CA 1
ATOM 787 C C . LYS A 1 98 ? -8.362 9.594 -3.603 1.00 97.12 98 LYS A C 1
ATOM 789 O O . LYS A 1 98 ? -8.381 9.492 -2.380 1.00 97.12 98 LYS A O 1
ATOM 794 N N . VAL A 1 99 ? -7.349 9.181 -4.350 1.00 97.38 99 VAL A N 1
ATOM 795 C CA . VAL A 1 99 ? -6.101 8.659 -3.787 1.00 97.38 99 VAL A CA 1
ATOM 796 C C . VAL A 1 99 ? -5.030 9.730 -3.918 1.00 97.38 99 VAL A C 1
ATOM 798 O O . VAL A 1 99 ? -4.842 10.242 -5.015 1.00 97.38 99 VAL A O 1
ATOM 801 N N . THR A 1 100 ? -4.336 10.046 -2.828 1.00 97.44 100 THR A N 1
ATOM 802 C CA . THR A 1 100 ? -3.142 10.899 -2.824 1.00 97.44 100 THR A CA 1
ATOM 803 C C . THR A 1 100 ? -1.961 10.057 -2.371 1.00 97.44 100 THR A C 1
ATOM 805 O O . THR A 1 100 ? -1.956 9.586 -1.234 1.00 97.44 100 THR A O 1
ATOM 808 N N . SER A 1 101 ? -0.957 9.890 -3.228 1.00 97.44 101 SER A N 1
ATOM 809 C CA . SER A 1 101 ? 0.253 9.131 -2.896 1.00 97.44 101 SER A CA 1
ATOM 810 C C . SER A 1 101 ? 1.410 10.059 -2.537 1.00 97.44 101 SER A C 1
ATOM 812 O O . SER A 1 101 ? 1.650 11.055 -3.220 1.00 97.44 101 SER A O 1
ATOM 814 N N . ILE A 1 102 ? 2.150 9.733 -1.482 1.00 96.94 102 ILE A N 1
ATOM 815 C CA . ILE A 1 102 ? 3.360 10.446 -1.062 1.00 96.94 102 ILE A CA 1
ATOM 816 C C . ILE A 1 102 ? 4.572 9.581 -1.400 1.00 96.94 102 ILE A C 1
ATOM 818 O O . ILE A 1 102 ? 4.673 8.445 -0.934 1.00 96.94 102 ILE A O 1
ATOM 822 N N . GLU A 1 103 ? 5.483 10.121 -2.208 1.00 94.12 103 GLU A N 1
ATOM 823 C CA . GLU A 1 103 ? 6.710 9.448 -2.643 1.00 94.12 103 GLU A CA 1
ATOM 824 C C . GLU A 1 103 ? 7.915 10.375 -2.426 1.00 94.12 103 GLU A C 1
ATOM 826 O O . GLU A 1 103 ? 7.912 11.536 -2.837 1.00 94.12 103 GLU A O 1
ATOM 831 N N . GLY A 1 104 ? 8.959 9.876 -1.762 1.00 92.75 104 GLY A N 1
ATOM 832 C CA . GLY A 1 104 ? 10.141 10.674 -1.422 1.00 92.75 104 GLY A CA 1
ATOM 833 C C . GLY A 1 104 ? 11.118 10.843 -2.587 1.00 92.75 104 GLY A C 1
ATOM 834 O O . GLY A 1 104 ? 11.842 11.842 -2.664 1.00 92.75 104 GLY A O 1
ATOM 835 N N . SER A 1 105 ? 11.139 9.885 -3.514 1.00 92.12 105 SER A N 1
ATOM 836 C CA . SER A 1 105 ? 12.077 9.828 -4.628 1.00 92.12 105 SER A CA 1
ATOM 837 C C . SER A 1 105 ? 11.454 10.357 -5.916 1.00 92.12 105 SER A C 1
ATOM 839 O O . SER A 1 105 ? 10.679 9.672 -6.580 1.00 92.12 105 SER A O 1
ATOM 841 N N . GLN A 1 106 ? 11.884 11.551 -6.344 1.00 93.94 106 GLN A N 1
ATOM 842 C CA . GLN A 1 106 ? 11.508 12.091 -7.659 1.00 93.94 106 GLN A CA 1
ATOM 843 C C . GLN A 1 106 ? 11.856 11.113 -8.787 1.00 93.94 106 GLN A C 1
ATOM 845 O O . GLN A 1 106 ? 11.099 10.954 -9.732 1.00 93.94 106 GLN A O 1
ATOM 850 N N . LYS A 1 107 ? 12.969 10.392 -8.645 1.00 93.44 107 LYS A N 1
ATOM 851 C CA . LYS A 1 107 ? 13.404 9.409 -9.629 1.00 93.44 107 LYS A CA 1
ATOM 852 C C . LYS A 1 107 ? 12.434 8.237 -9.767 1.00 93.44 107 LYS A C 1
ATOM 854 O O . LYS A 1 107 ? 12.226 7.764 -10.877 1.00 93.44 107 LYS A O 1
ATOM 859 N N . ILE A 1 108 ? 11.855 7.763 -8.659 1.00 94.19 108 ILE A N 1
ATOM 860 C CA . ILE A 1 108 ? 10.818 6.724 -8.712 1.00 94.19 108 ILE A CA 1
ATOM 861 C C . ILE A 1 108 ? 9.590 7.274 -9.432 1.00 94.19 108 ILE A C 1
ATOM 863 O O . ILE A 1 108 ? 9.091 6.602 -10.327 1.00 94.19 108 ILE A O 1
ATOM 867 N N . ILE A 1 109 ? 9.161 8.498 -9.103 1.00 95.56 109 ILE A N 1
ATOM 868 C CA . ILE A 1 109 ? 8.026 9.157 -9.766 1.00 95.56 109 ILE A CA 1
ATOM 869 C C . ILE A 1 109 ? 8.257 9.230 -11.280 1.00 95.56 109 ILE A C 1
ATOM 871 O O . ILE A 1 109 ? 7.406 8.769 -12.034 1.00 95.56 109 ILE A O 1
ATOM 875 N N . ASP A 1 110 ? 9.415 9.730 -11.716 1.00 95.69 110 ASP A N 1
ATOM 876 C CA . ASP A 1 110 ? 9.745 9.903 -13.136 1.00 95.69 110 ASP A CA 1
ATOM 877 C C . ASP A 1 110 ? 9.769 8.557 -13.880 1.00 95.69 110 ASP A C 1
ATOM 879 O O . ASP A 1 110 ? 9.161 8.405 -14.937 1.00 95.69 110 ASP A O 1
ATOM 883 N N . VAL A 1 111 ? 10.425 7.543 -13.303 1.00 95.88 111 VAL A N 1
ATOM 884 C CA . VAL A 1 111 ? 10.501 6.201 -13.905 1.00 95.88 111 VAL A CA 1
ATOM 885 C C . VAL A 1 111 ? 9.121 5.539 -13.951 1.00 95.88 111 VAL A C 1
ATOM 887 O O . VAL A 1 111 ? 8.780 4.849 -14.910 1.00 95.88 111 VAL A O 1
ATOM 890 N N . VAL A 1 112 ? 8.303 5.716 -12.921 1.00 95.94 112 VAL A N 1
ATOM 891 C CA . VAL A 1 112 ? 6.955 5.145 -12.883 1.00 95.94 112 VAL A CA 1
ATOM 892 C C . VAL A 1 112 ? 6.030 5.861 -13.863 1.00 95.94 112 VAL A C 1
ATOM 894 O O . VAL A 1 112 ? 5.208 5.198 -14.489 1.00 95.94 112 VAL A O 1
ATOM 897 N N . ASP A 1 113 ? 6.172 7.169 -14.054 1.00 96.00 113 ASP A N 1
ATOM 898 C CA . ASP A 1 113 ? 5.429 7.914 -15.073 1.00 96.00 113 ASP A CA 1
ATOM 899 C C . ASP A 1 113 ? 5.811 7.475 -16.497 1.00 96.00 113 ASP A C 1
ATOM 901 O O . ASP A 1 113 ? 4.938 7.199 -17.319 1.00 96.00 113 ASP A O 1
ATOM 905 N N . GLU A 1 114 ? 7.108 7.303 -16.767 1.00 96.81 114 GLU A N 1
ATOM 906 C CA . GLU A 1 114 ? 7.609 6.914 -18.091 1.00 96.81 114 GLU A CA 1
ATOM 907 C C . GLU A 1 114 ? 7.304 5.447 -18.434 1.00 96.81 114 GLU A C 1
ATOM 909 O O . GLU A 1 114 ? 6.953 5.119 -19.574 1.00 96.81 114 GLU A O 1
ATOM 914 N N . TYR A 1 115 ? 7.440 4.538 -17.461 1.00 97.38 115 TYR A N 1
ATOM 915 C CA . TYR A 1 115 ? 7.409 3.103 -17.730 1.00 97.38 115 TYR A CA 1
ATOM 916 C C . TYR A 1 115 ? 6.153 2.378 -17.236 1.00 97.38 115 TYR A C 1
ATOM 918 O O . TYR A 1 115 ? 5.934 1.264 -17.696 1.00 97.38 115 TYR A O 1
ATOM 926 N N . PHE A 1 116 ? 5.286 2.900 -16.373 1.00 97.38 116 PHE A N 1
ATOM 927 C CA . PHE A 1 116 ? 4.036 2.186 -16.041 1.00 97.38 116 PHE A CA 1
ATOM 928 C C . PHE A 1 116 ? 2.891 2.599 -16.989 1.00 97.38 116 PHE A C 1
ATOM 930 O O . PHE A 1 116 ? 2.963 3.650 -17.621 1.00 97.38 116 PHE A O 1
ATOM 937 N N . PRO A 1 117 ? 1.815 1.796 -17.141 1.00 95.62 117 PRO A N 1
ATOM 938 C CA . PRO A 1 117 ? 0.642 2.197 -17.913 1.00 95.62 117 PRO A CA 1
ATOM 939 C C . PRO A 1 117 ? 0.044 3.491 -17.360 1.00 95.62 117 PRO A C 1
ATOM 941 O O . PRO A 1 117 ? -0.341 3.534 -16.193 1.00 95.62 117 PRO A O 1
ATOM 944 N N . ALA A 1 118 ? -0.043 4.527 -18.193 1.00 93.44 118 ALA A N 1
ATOM 945 C CA . ALA A 1 118 ? -0.528 5.844 -17.795 1.00 93.44 118 ALA A CA 1
ATOM 946 C C . ALA A 1 118 ? -1.959 5.808 -17.224 1.00 93.44 118 ALA A C 1
ATOM 948 O O . ALA A 1 118 ? -2.809 5.032 -17.672 1.00 93.44 118 ALA A O 1
ATOM 949 N N . ILE A 1 119 ? -2.213 6.688 -16.255 1.00 92.38 119 ILE A N 1
ATOM 950 C CA . ILE A 1 119 ? -3.544 6.967 -15.706 1.00 92.38 119 ILE A CA 1
ATOM 951 C C . ILE A 1 119 ? -3.834 8.459 -15.827 1.00 92.38 119 ILE A C 1
ATOM 953 O O . ILE A 1 119 ? -2.909 9.268 -15.896 1.00 92.38 119 ILE A O 1
ATOM 957 N N . ASP A 1 120 ? -5.112 8.821 -15.856 1.00 87.50 120 ASP A N 1
ATOM 958 C CA . ASP A 1 120 ? -5.513 10.220 -15.948 1.00 87.50 120 ASP A CA 1
ATOM 959 C C . ASP A 1 120 ? -5.244 10.927 -14.615 1.00 87.50 120 ASP A C 1
ATOM 961 O O . ASP A 1 120 ? -5.774 10.529 -13.580 1.00 87.50 120 ASP A O 1
ATOM 965 N N . GLN A 1 121 ? -4.437 11.991 -14.658 1.00 87.69 121 GLN A N 1
ATOM 966 C CA . GLN A 1 121 ? -4.146 12.872 -13.517 1.00 87.69 121 GLN A CA 1
ATOM 967 C C . GLN A 1 121 ? -3.703 12.120 -12.242 1.00 87.69 121 GLN A C 1
ATOM 969 O O . GLN A 1 121 ? -4.383 12.214 -11.216 1.00 87.69 121 GLN A O 1
ATOM 974 N N . PRO A 1 122 ? -2.565 11.396 -12.267 1.00 92.88 122 PRO A N 1
ATOM 975 C CA . PRO A 1 122 ? -2.031 10.783 -11.056 1.00 92.88 122 PRO A CA 1
ATOM 976 C C . PRO A 1 122 ? -1.813 11.854 -9.977 1.00 92.88 122 PRO A C 1
ATOM 978 O O . PRO A 1 122 ? -1.198 12.894 -10.223 1.00 92.88 122 PRO A O 1
ATOM 981 N N . SER A 1 123 ? -2.308 11.600 -8.769 1.00 95.88 123 SER A N 1
ATOM 982 C CA . SER A 1 123 ? -2.075 12.441 -7.601 1.00 95.88 123 SER A CA 1
ATOM 983 C C . SER A 1 123 ? -0.927 11.853 -6.792 1.00 95.88 123 SER A C 1
ATOM 985 O O . SER A 1 123 ? -1.104 10.977 -5.941 1.00 95.88 123 SER A O 1
ATOM 987 N N . VAL A 1 124 ? 0.277 12.326 -7.100 1.00 96.62 124 VAL A N 1
ATOM 988 C CA . VAL A 1 124 ? 1.502 11.982 -6.383 1.00 96.62 124 VAL A CA 1
ATOM 989 C C . VAL A 1 124 ? 2.207 13.259 -5.939 1.00 96.62 124 VAL A C 1
ATOM 991 O O . VAL A 1 124 ? 2.376 14.195 -6.721 1.00 96.62 124 VAL A O 1
ATOM 994 N N . ILE A 1 125 ? 2.596 13.319 -4.668 1.00 96.94 125 ILE A N 1
ATOM 995 C 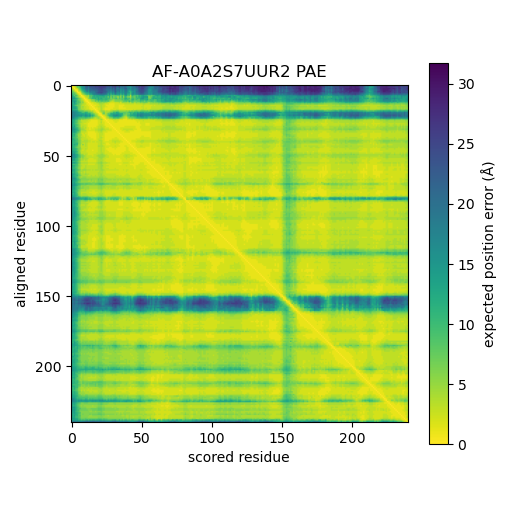CA . ILE A 1 125 ? 3.303 14.456 -4.078 1.00 96.94 125 ILE A CA 1
ATOM 996 C C . ILE A 1 125 ? 4.720 14.009 -3.739 1.00 96.94 125 ILE A C 1
ATOM 998 O O . ILE A 1 125 ? 4.920 13.091 -2.941 1.00 96.94 125 ILE A O 1
ATOM 1002 N N . LYS A 1 126 ? 5.707 14.695 -4.325 1.00 96.38 126 LYS A N 1
ATOM 1003 C CA . LYS A 1 126 ? 7.119 14.482 -4.011 1.00 96.38 126 LYS A CA 1
ATOM 1004 C C . LYS A 1 126 ? 7.458 15.082 -2.646 1.00 96.38 126 LYS A C 1
ATOM 1006 O O . LYS A 1 126 ? 7.747 16.276 -2.545 1.00 96.38 126 LYS A O 1
ATOM 1011 N N . GLN A 1 127 ? 7.433 14.266 -1.598 1.00 95.38 127 GLN A N 1
ATOM 1012 C CA . GLN A 1 127 ? 7.710 14.697 -0.228 1.00 95.38 127 GLN A CA 1
ATOM 1013 C C . GLN A 1 127 ? 8.147 13.517 0.646 1.00 95.38 127 GLN A C 1
ATOM 1015 O O . GLN A 1 127 ? 7.751 12.379 0.418 1.00 95.38 127 GLN A O 1
ATOM 1020 N N . ASP A 1 128 ? 8.952 13.793 1.673 1.00 92.62 128 ASP A N 1
ATOM 1021 C CA . ASP A 1 128 ? 9.186 12.832 2.750 1.00 92.62 128 ASP A CA 1
ATOM 1022 C C . ASP A 1 128 ? 7.875 12.544 3.505 1.00 92.62 128 ASP A C 1
ATOM 1024 O O . ASP A 1 128 ? 7.169 13.466 3.927 1.00 92.62 128 ASP A O 1
ATOM 1028 N N . ALA A 1 129 ? 7.556 11.264 3.686 1.00 92.56 129 ALA A N 1
ATOM 1029 C CA . ALA A 1 129 ? 6.282 10.847 4.259 1.00 92.56 129 ALA A CA 1
ATOM 1030 C C . ALA A 1 129 ? 6.112 11.310 5.714 1.00 92.56 129 ALA A C 1
ATOM 1032 O O . ALA A 1 129 ? 5.031 11.763 6.084 1.00 92.56 129 ALA A O 1
ATOM 1033 N N . PHE A 1 130 ? 7.170 11.272 6.529 1.00 91.44 130 PHE A N 1
ATOM 1034 C CA . PHE A 1 130 ? 7.105 11.706 7.931 1.00 91.44 130 PHE A CA 1
ATOM 1035 C C . PHE A 1 130 ? 6.842 13.211 8.036 1.00 91.44 130 PHE A C 1
ATOM 1037 O O . PHE A 1 130 ? 5.960 13.645 8.776 1.00 91.44 130 PHE A O 1
ATOM 1044 N N . SER A 1 131 ? 7.529 14.001 7.211 1.00 93.56 131 SER A N 1
ATOM 1045 C CA . SER A 1 131 ? 7.323 15.448 7.105 1.00 93.56 131 SER A CA 1
ATOM 1046 C C . SER A 1 131 ? 5.907 15.795 6.627 1.00 93.56 131 SER A C 1
ATOM 1048 O O . SER A 1 131 ? 5.301 16.765 7.095 1.00 93.56 131 SER A O 1
ATOM 1050 N N . PHE A 1 132 ? 5.361 15.007 5.692 1.00 96.06 132 PHE A N 1
ATOM 1051 C CA . PHE A 1 132 ? 3.973 15.151 5.252 1.00 96.06 132 PHE A CA 1
ATOM 1052 C C . PHE A 1 132 ? 2.994 14.871 6.395 1.00 96.06 132 PHE A C 1
ATOM 1054 O O . PHE A 1 132 ? 2.083 15.666 6.611 1.00 96.06 132 PHE A O 1
ATOM 1061 N N . ILE A 1 133 ? 3.204 13.796 7.161 1.00 95.00 133 ILE A N 1
ATOM 1062 C CA . ILE A 1 133 ? 2.358 13.427 8.308 1.00 95.00 133 ILE A CA 1
ATOM 1063 C C . ILE A 1 133 ? 2.358 14.526 9.372 1.00 95.00 133 ILE A C 1
ATOM 1065 O O . ILE A 1 133 ? 1.290 14.896 9.857 1.00 95.00 133 ILE A O 1
ATOM 1069 N N . ASP A 1 134 ? 3.521 15.094 9.703 1.00 94.00 134 ASP A N 1
ATOM 1070 C CA . ASP A 1 134 ? 3.608 16.204 10.658 1.00 94.00 134 ASP A CA 1
ATOM 1071 C C . ASP A 1 134 ? 2.783 17.414 10.191 1.00 94.00 134 ASP A C 1
ATOM 1073 O O . ASP A 1 134 ? 2.020 17.991 10.969 1.00 94.00 134 ASP A O 1
ATOM 1077 N N . THR A 1 135 ? 2.872 17.756 8.903 1.00 96.00 135 THR A N 1
ATOM 1078 C CA . THR A 1 135 ? 2.104 18.861 8.304 1.00 96.00 135 THR A CA 1
ATOM 1079 C C . THR A 1 135 ? 0.603 18.557 8.280 1.00 96.00 135 THR A C 1
ATOM 1081 O O . THR A 1 135 ? -0.214 19.396 8.658 1.00 96.00 135 THR A O 1
ATOM 1084 N N . ALA A 1 136 ? 0.223 17.344 7.875 1.00 96.00 136 ALA A N 1
ATOM 1085 C CA . ALA A 1 136 ? -1.157 16.866 7.856 1.00 96.00 136 ALA A CA 1
ATOM 1086 C C . ALA A 1 136 ? -1.792 16.927 9.255 1.00 96.00 136 ALA A C 1
ATOM 1088 O O . ALA A 1 136 ? -2.927 17.381 9.414 1.00 96.00 136 ALA A O 1
ATOM 1089 N N . HIS A 1 137 ? -1.031 16.536 10.280 1.00 94.31 137 HIS A N 1
ATOM 1090 C CA . HIS A 1 137 ? -1.467 16.564 11.671 1.00 94.31 137 HIS A CA 1
ATOM 1091 C C . HIS A 1 137 ? -1.634 17.996 12.193 1.00 94.31 137 HIS A C 1
ATOM 1093 O O . HIS A 1 137 ? -2.625 18.294 12.857 1.00 94.31 137 HIS A O 1
ATOM 1099 N N . GLN A 1 138 ? -0.711 18.908 11.866 1.00 95.12 138 GLN A N 1
ATOM 1100 C CA . GLN A 1 138 ? -0.844 20.335 12.198 1.00 95.12 138 GLN A CA 1
ATOM 1101 C C . GLN A 1 138 ? -2.079 20.967 11.545 1.00 95.12 138 GLN A C 1
ATOM 1103 O O . GLN A 1 138 ? -2.778 21.755 12.178 1.00 95.12 138 GLN A O 1
ATOM 1108 N N . ASN A 1 139 ? -2.372 20.577 10.305 1.00 96.50 139 ASN A N 1
ATOM 1109 C CA . ASN A 1 139 ? -3.514 21.073 9.541 1.00 96.50 139 ASN A CA 1
ATOM 1110 C C . ASN A 1 139 ? -4.833 20.358 9.867 1.00 96.50 139 ASN A C 1
ATOM 1112 O O . ASN A 1 139 ? -5.860 20.710 9.289 1.00 96.50 139 ASN A O 1
ATOM 1116 N N . GLN A 1 140 ? -4.819 19.351 10.750 1.00 94.25 140 GLN A N 1
ATOM 1117 C CA . GLN A 1 140 ? -5.987 18.529 11.083 1.00 94.25 140 GLN A CA 1
ATOM 1118 C C . GLN A 1 140 ? -6.679 17.954 9.834 1.00 94.25 140 GLN A C 1
ATOM 1120 O O . GLN A 1 140 ? -7.908 17.865 9.759 1.00 94.25 140 GLN A O 1
ATOM 1125 N N . THR A 1 141 ? -5.898 17.579 8.818 1.00 95.38 141 THR A N 1
ATOM 1126 C CA . THR A 1 141 ? -6.437 16.906 7.632 1.00 95.38 141 THR A CA 1
ATOM 1127 C C . THR A 1 141 ? -6.827 15.484 7.994 1.00 95.38 141 THR A C 1
ATOM 1129 O O . THR A 1 141 ? -6.085 14.829 8.716 1.00 95.38 141 THR A O 1
ATOM 1132 N N . HIS A 1 142 ? -7.943 14.991 7.466 1.00 96.94 142 HIS A N 1
ATOM 1133 C CA . HIS A 1 142 ? -8.372 13.622 7.721 1.00 96.94 142 HIS A CA 1
ATOM 1134 C C . HIS A 1 142 ? -8.661 12.875 6.425 1.00 96.94 142 HIS A C 1
ATOM 1136 O O . HIS A 1 142 ? -9.120 13.457 5.437 1.00 96.94 142 HIS A O 1
ATOM 1142 N N . TYR A 1 143 ? -8.416 11.571 6.456 1.00 97.94 143 TYR A N 1
ATOM 1143 C CA . TYR A 1 143 ? -8.655 10.664 5.342 1.00 97.94 143 TYR A CA 1
ATOM 1144 C C . TYR A 1 143 ? -9.609 9.562 5.776 1.00 97.94 143 TYR A C 1
ATOM 1146 O O . TYR A 1 143 ? -9.610 9.164 6.944 1.00 97.94 143 TYR A O 1
ATOM 1154 N N . ASP A 1 144 ? -10.417 9.047 4.846 1.00 97.56 144 ASP A N 1
ATOM 1155 C CA . ASP A 1 144 ? -11.164 7.833 5.146 1.00 97.56 144 ASP A CA 1
ATOM 1156 C C . ASP A 1 144 ? -10.161 6.722 5.422 1.00 97.56 144 ASP A C 1
ATOM 1158 O O . ASP A 1 144 ? -10.210 6.127 6.496 1.00 97.56 144 ASP A O 1
ATOM 1162 N N . TRP A 1 145 ? -9.213 6.485 4.516 1.00 97.62 145 TRP A N 1
ATOM 1163 C CA . TRP A 1 145 ? -8.161 5.500 4.732 1.00 97.62 145 TRP A CA 1
ATOM 1164 C C . TRP A 1 145 ? -6.762 6.097 4.643 1.00 97.62 145 TRP A C 1
ATOM 1166 O O . TRP A 1 145 ? -6.498 6.995 3.844 1.00 97.62 145 TRP A O 1
ATOM 1176 N N . ILE A 1 146 ? -5.850 5.531 5.425 1.00 97.69 146 ILE A N 1
ATOM 1177 C CA . ILE A 1 146 ? -4.413 5.724 5.267 1.00 97.69 146 ILE A CA 1
ATOM 1178 C C . ILE A 1 146 ? -3.788 4.352 5.051 1.00 97.69 146 ILE A C 1
ATOM 1180 O O . ILE A 1 146 ? -3.949 3.464 5.886 1.00 97.69 146 ILE A O 1
ATOM 1184 N N . ILE A 1 147 ? -3.087 4.189 3.934 1.00 96.38 147 ILE A N 1
ATOM 1185 C CA . ILE A 1 147 ? -2.305 3.001 3.601 1.00 96.38 147 ILE A CA 1
ATOM 1186 C C . ILE A 1 147 ? -0.836 3.391 3.708 1.00 96.38 147 ILE A C 1
ATOM 1188 O O . ILE A 1 147 ? -0.390 4.302 3.018 1.00 96.38 147 ILE A O 1
ATOM 1192 N N . SER A 1 148 ? -0.089 2.728 4.582 1.00 93.25 148 SER A N 1
ATOM 1193 C CA . SER A 1 148 ? 1.339 2.960 4.766 1.00 93.25 148 SER A CA 1
ATOM 1194 C C . SER A 1 148 ? 2.131 1.754 4.292 1.00 93.25 148 SER A C 1
ATOM 1196 O O . SER A 1 148 ? 2.114 0.711 4.942 1.00 93.25 148 SER A O 1
ATOM 1198 N N . ASP A 1 149 ? 2.864 1.938 3.201 1.00 88.12 149 ASP A N 1
ATOM 1199 C CA . ASP A 1 149 ? 3.799 0.977 2.615 1.00 88.12 149 ASP A CA 1
ATOM 1200 C C . ASP A 1 149 ? 5.222 1.564 2.580 1.00 88.12 149 ASP A C 1
ATOM 1202 O O . ASP A 1 149 ? 5.949 1.546 1.589 1.00 88.12 149 ASP A O 1
ATOM 1206 N N . LEU A 1 150 ? 5.607 2.181 3.698 1.00 82.25 150 LEU A N 1
ATOM 1207 C CA . LEU A 1 150 ? 6.925 2.774 3.866 1.00 82.25 150 LEU A CA 1
ATOM 1208 C C . LEU A 1 150 ? 7.935 1.685 4.228 1.00 82.25 150 LEU A C 1
ATOM 1210 O O . LEU A 1 150 ? 7.971 1.209 5.362 1.00 82.25 150 LEU A O 1
ATOM 1214 N N . PHE A 1 151 ? 8.800 1.335 3.281 1.00 67.38 151 PHE A N 1
ATOM 1215 C CA . PHE A 1 151 ? 9.960 0.494 3.556 1.00 67.38 151 PHE A CA 1
ATOM 1216 C C . PHE A 1 151 ? 11.114 1.330 4.125 1.00 67.38 151 PHE A C 1
ATOM 1218 O O . PHE A 1 151 ? 11.605 2.256 3.480 1.00 67.38 151 PHE A O 1
ATOM 1225 N N . GLN A 1 152 ? 11.614 0.954 5.303 1.00 52.97 152 GLN A N 1
ATOM 1226 C CA . GLN A 1 152 ? 12.932 1.371 5.794 1.00 52.97 152 GLN A CA 1
ATOM 1227 C C . GLN A 1 152 ? 13.843 0.146 5.954 1.00 52.97 152 GLN A C 1
ATOM 1229 O O . GLN A 1 152 ? 14.218 -0.227 7.057 1.00 52.97 152 GLN A O 1
ATOM 1234 N N . GLY A 1 153 ? 14.202 -0.497 4.839 1.00 49.69 153 GLY A N 1
ATOM 1235 C CA . GLY A 1 153 ? 15.160 -1.614 4.836 1.00 49.69 153 GLY A CA 1
ATOM 1236 C C . GLY A 1 153 ? 14.725 -2.827 5.674 1.00 49.69 153 GLY A C 1
ATOM 1237 O O . GLY A 1 153 ? 13.535 -3.106 5.783 1.00 49.69 153 GLY A O 1
ATOM 1238 N N . ASP A 1 154 ? 15.702 -3.532 6.254 1.00 42.03 154 ASP A N 1
ATOM 1239 C CA . ASP A 1 154 ? 15.526 -4.735 7.094 1.00 42.03 154 ASP A CA 1
ATOM 1240 C C . ASP A 1 154 ? 15.048 -4.411 8.531 1.00 42.03 154 ASP A C 1
ATOM 1242 O O . ASP A 1 154 ? 15.239 -5.193 9.464 1.00 42.03 154 ASP A O 1
ATOM 1246 N N . GLU A 1 155 ? 14.501 -3.218 8.776 1.00 45.84 155 GLU A N 1
ATOM 1247 C CA . GLU A 1 155 ? 14.188 -2.779 10.130 1.00 45.84 155 GLU A CA 1
ATOM 1248 C C . GLU A 1 155 ? 12.776 -3.190 10.580 1.00 45.84 155 GLU A C 1
ATOM 1250 O O . GLU A 1 155 ? 11.779 -2.816 9.970 1.00 45.84 155 GLU A O 1
ATOM 1255 N N . SER A 1 156 ? 12.740 -3.923 11.706 1.00 46.59 156 SER A N 1
ATOM 1256 C CA . SER A 1 156 ? 11.583 -4.275 12.561 1.00 46.59 156 SER A CA 1
ATOM 1257 C C . SER A 1 156 ? 10.447 -3.237 12.545 1.00 46.59 156 SER A C 1
ATOM 1259 O O . SER A 1 156 ? 10.742 -2.037 12.466 1.00 46.59 156 SER A O 1
ATOM 1261 N N . PRO A 1 157 ? 9.166 -3.661 12.661 1.00 56.62 157 PRO A N 1
ATOM 1262 C CA . PRO A 1 157 ? 7.998 -2.832 12.389 1.00 56.62 157 PRO A CA 1
ATOM 1263 C C . PRO A 1 157 ? 8.128 -1.422 12.960 1.00 56.62 157 PRO A C 1
ATOM 1265 O O . PRO A 1 157 ? 8.270 -1.224 14.171 1.00 56.62 157 PRO A O 1
ATOM 1268 N N . ILE A 1 158 ? 8.008 -0.440 12.057 1.00 58.75 158 ILE A N 1
ATOM 1269 C CA . ILE A 1 158 ? 8.027 1.013 12.309 1.00 58.75 158 ILE A CA 1
ATOM 1270 C C . ILE A 1 158 ? 7.201 1.397 13.546 1.00 58.75 158 ILE A C 1
ATOM 1272 O O . ILE A 1 158 ? 7.506 2.363 14.232 1.00 58.75 158 ILE A O 1
ATOM 1276 N N . LEU A 1 159 ? 6.179 0.613 13.866 1.00 58.72 159 LEU A N 1
ATOM 1277 C CA . LEU A 1 159 ? 5.252 0.807 14.972 1.00 58.72 159 LEU A CA 1
ATOM 1278 C C . LEU A 1 159 ? 5.851 0.547 16.348 1.00 58.72 159 LEU A C 1
ATOM 1280 O O . LEU A 1 159 ? 5.650 1.355 17.253 1.00 58.72 159 LEU A O 1
ATOM 1284 N N . ILE A 1 160 ? 6.621 -0.535 16.502 1.00 58.75 160 ILE A N 1
ATOM 1285 C CA . ILE A 1 160 ? 7.298 -0.834 17.770 1.00 58.75 160 ILE A CA 1
ATOM 1286 C C . ILE A 1 160 ? 8.363 0.235 18.030 1.00 58.75 160 ILE A C 1
ATOM 1288 O O . ILE A 1 160 ? 8.527 0.705 19.156 1.00 58.75 160 ILE A O 1
ATOM 1292 N N . LYS A 1 161 ? 9.046 0.677 16.971 1.00 66.25 161 LYS A N 1
ATOM 1293 C CA . LYS A 1 161 ? 10.111 1.680 17.057 1.00 66.25 161 LYS A CA 1
ATOM 1294 C C . LYS A 1 161 ? 9.600 3.125 17.130 1.00 66.25 161 LYS A C 1
ATOM 1296 O O . LYS A 1 161 ? 10.317 3.986 17.633 1.00 66.25 161 LYS A O 1
ATOM 1301 N N . ASN A 1 162 ? 8.386 3.414 16.651 1.00 78.12 162 ASN A N 1
ATOM 1302 C CA . ASN A 1 162 ? 7.859 4.776 16.535 1.00 78.12 162 ASN A CA 1
ATOM 1303 C C . ASN A 1 162 ? 6.357 4.869 16.869 1.00 78.12 162 ASN A C 1
ATOM 1305 O O . ASN A 1 162 ? 5.505 5.164 16.027 1.00 78.12 162 ASN A O 1
ATOM 1309 N N . GLN A 1 163 ? 6.037 4.684 18.151 1.00 80.88 163 GLN A N 1
ATOM 1310 C CA . GLN A 1 163 ? 4.674 4.811 18.687 1.00 80.88 163 GLN A CA 1
ATOM 1311 C C . GLN A 1 163 ? 4.043 6.190 18.417 1.00 80.88 163 GLN A C 1
ATOM 1313 O O . GLN A 1 163 ? 2.832 6.298 18.217 1.00 80.88 163 GLN A O 1
ATOM 1318 N N . ARG A 1 164 ? 4.861 7.254 18.387 1.00 85.19 164 ARG A N 1
ATOM 1319 C CA . ARG A 1 164 ? 4.404 8.617 18.082 1.00 85.19 164 ARG A CA 1
ATOM 1320 C C . ARG A 1 164 ? 3.824 8.691 16.673 1.00 85.19 164 ARG A C 1
ATOM 1322 O O . ARG A 1 164 ? 2.710 9.180 16.510 1.00 85.19 164 ARG A O 1
ATOM 1329 N N . LEU A 1 165 ? 4.557 8.186 15.682 1.00 86.00 165 LEU A N 1
ATOM 1330 C CA . LEU A 1 165 ? 4.101 8.163 14.296 1.00 86.00 165 LEU A CA 1
ATOM 1331 C C . LEU A 1 165 ? 2.789 7.401 14.158 1.00 86.00 165 LEU A C 1
ATOM 1333 O O . LEU A 1 165 ? 1.868 7.873 13.496 1.00 86.00 165 LEU A O 1
ATOM 1337 N N . PHE A 1 166 ? 2.684 6.242 14.809 1.00 87.12 166 PHE A N 1
ATOM 1338 C CA . PHE A 1 166 ? 1.464 5.453 14.736 1.00 87.12 166 PHE A CA 1
ATOM 1339 C C . PHE A 1 166 ? 0.258 6.204 15.288 1.00 87.12 166 PHE A C 1
ATOM 1341 O O . PHE A 1 166 ? -0.798 6.229 14.657 1.00 87.12 166 PHE A O 1
ATOM 1348 N N . LYS A 1 167 ? 0.430 6.882 16.428 1.00 89.38 167 LYS A N 1
ATOM 1349 C CA . LYS A 1 167 ? -0.623 7.718 17.000 1.00 89.38 167 LYS A CA 1
ATOM 1350 C C . LYS A 1 167 ? -1.007 8.867 16.066 1.00 89.38 167 LYS A C 1
ATOM 1352 O O . LYS A 1 167 ? -2.197 9.099 15.886 1.00 89.38 167 LYS A O 1
ATOM 1357 N N . GLN A 1 168 ? -0.034 9.528 15.433 1.00 92.38 168 GLN A N 1
ATOM 1358 C CA . GLN A 1 168 ? -0.304 10.583 14.448 1.00 92.38 168 GLN A CA 1
ATOM 1359 C 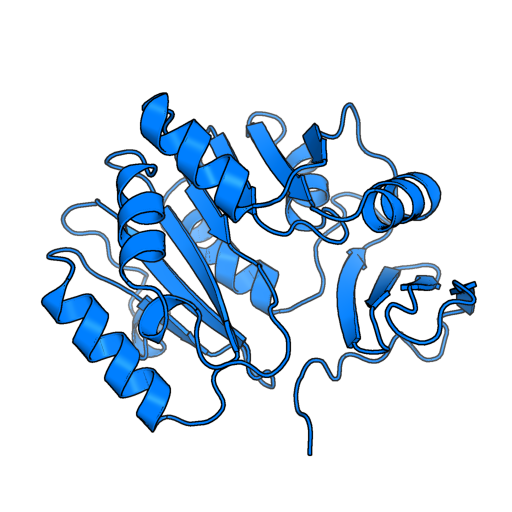C . GLN A 1 168 ? -1.116 10.048 13.264 1.00 92.38 168 GLN A C 1
ATOM 1361 O O . GLN A 1 168 ? -2.129 10.640 12.905 1.00 92.38 168 GLN A O 1
ATOM 1366 N N . LEU A 1 169 ? -0.723 8.907 12.693 1.00 93.38 169 LEU A N 1
ATOM 1367 C CA . LEU A 1 169 ? -1.459 8.261 11.603 1.00 93.38 169 LEU A CA 1
ATOM 1368 C C . LEU A 1 169 ? -2.883 7.882 12.023 1.00 93.38 169 LEU A C 1
ATOM 1370 O O . LEU A 1 169 ? -3.835 8.127 11.287 1.00 93.38 169 LEU A O 1
ATOM 1374 N N . TYR A 1 170 ? -3.044 7.327 13.222 1.00 93.25 170 TYR A N 1
ATOM 1375 C CA . TYR A 1 170 ? -4.358 6.981 13.752 1.00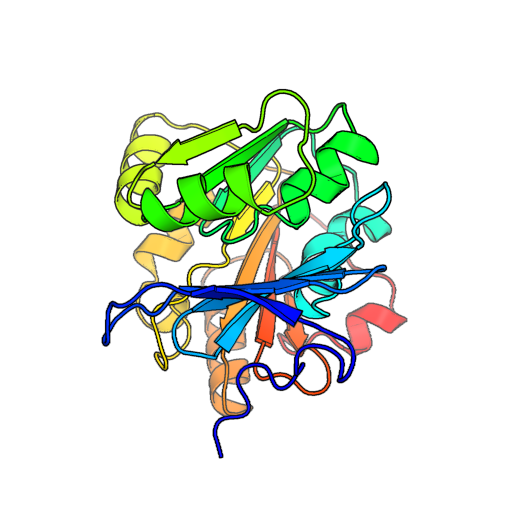 93.25 170 TYR A CA 1
ATOM 1376 C C . TYR A 1 170 ? -5.234 8.216 13.999 1.00 93.25 170 TYR A C 1
ATOM 1378 O O . TYR A 1 170 ? -6.449 8.169 13.821 1.00 93.25 170 TYR A O 1
ATOM 1386 N N . ASP A 1 171 ? -4.660 9.351 14.382 1.00 94.31 171 ASP A N 1
ATOM 1387 C CA . ASP A 1 171 ? -5.426 10.585 14.564 1.00 94.31 171 ASP A CA 1
ATOM 1388 C C . ASP A 1 171 ? -5.913 11.160 13.229 1.00 94.31 171 ASP A C 1
ATOM 1390 O O . ASP A 1 171 ? -7.033 11.662 13.170 1.00 94.31 171 ASP A O 1
ATOM 1394 N N . LEU A 1 172 ? -5.151 10.967 12.149 1.00 96.69 172 LEU A N 1
ATOM 1395 C CA . LEU A 1 172 ? -5.492 11.411 10.792 1.00 96.69 172 LEU A CA 1
ATOM 1396 C C . LEU A 1 172 ? -6.594 10.579 10.103 1.00 96.69 172 LEU A C 1
ATOM 1398 O O . LEU A 1 172 ? -7.108 11.006 9.067 1.00 96.69 172 LEU A O 1
ATOM 1402 N N . ILE A 1 173 ? -6.984 9.409 10.624 1.00 96.38 173 ILE A N 1
ATOM 1403 C CA . ILE A 1 173 ? -8.117 8.656 10.054 1.00 96.38 173 ILE A CA 1
ATOM 1404 C C . ILE A 1 173 ? -9.464 9.194 10.555 1.00 96.38 173 ILE A C 1
ATOM 1406 O O . ILE A 1 173 ? -9.641 9.491 11.741 1.00 96.38 173 ILE A O 1
ATOM 1410 N N . ASN A 1 174 ? -10.449 9.265 9.659 1.00 96.06 174 ASN A N 1
ATOM 1411 C CA . ASN A 1 174 ? -11.835 9.600 9.993 1.00 96.06 174 ASN A CA 1
ATOM 1412 C C . ASN A 1 174 ? -12.444 8.589 10.995 1.00 96.06 174 ASN A C 1
ATOM 1414 O O . ASN A 1 174 ? -11.978 7.451 11.077 1.00 96.06 174 ASN A O 1
ATOM 1418 N N . PRO A 1 175 ? -13.531 8.938 11.718 1.00 92.44 175 PRO A N 1
ATOM 1419 C CA . PRO A 1 175 ? -14.193 8.027 12.664 1.00 92.44 175 PRO A CA 1
ATOM 1420 C C . PRO A 1 175 ? -14.638 6.684 12.067 1.00 92.44 175 PRO A C 1
ATOM 1422 O O . PRO A 1 175 ? -14.625 5.674 12.746 1.00 92.44 175 PRO A O 1
ATOM 1425 N N . ASN A 1 176 ? -14.965 6.637 10.774 1.00 90.88 176 ASN A N 1
ATOM 1426 C CA . ASN A 1 176 ? -15.294 5.387 10.074 1.00 90.88 176 ASN A CA 1
ATOM 1427 C C . ASN A 1 176 ? -14.155 4.931 9.149 1.00 90.88 176 ASN A C 1
ATOM 1429 O O . ASN A 1 176 ? -14.406 4.368 8.078 1.00 90.88 176 ASN A O 1
ATOM 1433 N N . GLY A 1 177 ? -12.927 5.302 9.496 1.00 94.94 177 GLY A N 1
ATOM 1434 C CA . GLY A 1 177 ? -11.741 5.152 8.675 1.00 94.94 177 GLY A CA 1
ATOM 1435 C C . GLY A 1 177 ? -10.880 3.950 9.033 1.00 94.94 177 GLY A C 1
ATOM 1436 O O . GLY A 1 177 ? -11.092 3.295 10.054 1.00 94.94 177 GLY A O 1
ATOM 1437 N N . TRP A 1 178 ? -9.905 3.680 8.169 1.00 96.81 178 TRP A N 1
ATOM 1438 C CA . TRP A 1 178 ? -8.963 2.573 8.306 1.00 96.81 178 TRP A CA 1
ATOM 1439 C C . TRP A 1 178 ? -7.529 3.077 8.222 1.00 96.81 178 TRP A C 1
ATOM 1441 O O . TRP A 1 178 ? -7.161 3.781 7.285 1.00 96.81 178 TRP A O 1
ATOM 1451 N N . LEU A 1 179 ? -6.715 2.680 9.190 1.00 95.94 179 LEU A N 1
ATOM 1452 C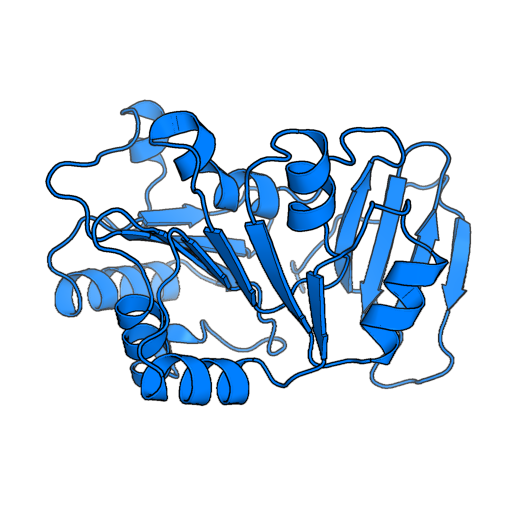 CA . LEU A 1 179 ? -5.266 2.743 9.108 1.00 95.94 179 LEU A CA 1
ATOM 1453 C C . LEU A 1 179 ? -4.764 1.347 8.751 1.00 95.94 179 LEU A C 1
ATOM 1455 O O . LEU A 1 179 ? -4.992 0.397 9.499 1.00 95.94 179 LEU A O 1
ATOM 1459 N N . ILE A 1 180 ? -4.104 1.231 7.607 1.00 95.94 180 ILE A N 1
ATOM 1460 C CA . ILE A 1 180 ? -3.599 -0.018 7.045 1.00 95.94 180 ILE A CA 1
ATOM 1461 C C . ILE A 1 180 ? -2.094 0.144 6.874 1.00 95.94 180 ILE A C 1
ATOM 1463 O O . ILE A 1 180 ? -1.645 1.092 6.236 1.00 95.94 180 ILE A O 1
ATOM 1467 N N . ILE A 1 181 ? -1.303 -0.749 7.458 1.00 92.94 181 ILE A N 1
ATOM 1468 C CA . ILE A 1 181 ? 0.157 -0.639 7.449 1.00 92.94 181 ILE A CA 1
ATOM 1469 C C . ILE A 1 181 ? 0.750 -1.968 7.016 1.00 92.94 181 ILE A C 1
ATOM 1471 O O . ILE A 1 181 ? 0.477 -3.004 7.622 1.00 92.94 181 ILE A O 1
ATOM 1475 N N . ASN A 1 182 ? 1.577 -1.923 5.978 1.00 90.62 182 ASN A N 1
ATOM 1476 C CA . ASN A 1 182 ? 2.418 -3.037 5.589 1.00 90.62 182 ASN A CA 1
ATOM 1477 C C . ASN A 1 182 ? 3.668 -3.061 6.477 1.00 90.62 182 ASN A C 1
ATOM 1479 O O . ASN A 1 182 ? 4.384 -2.067 6.587 1.00 90.62 182 ASN A O 1
ATOM 1483 N N . CYS A 1 183 ? 3.930 -4.186 7.133 1.00 86.56 183 CYS A N 1
ATOM 1484 C CA . CYS A 1 183 ? 5.124 -4.394 7.946 1.00 86.56 183 CYS A CA 1
ATOM 1485 C C . CYS A 1 183 ? 5.843 -5.663 7.497 1.00 86.56 183 CYS A C 1
ATOM 1487 O O . CYS A 1 183 ? 5.199 -6.654 7.167 1.00 86.56 183 CYS A O 1
ATOM 1489 N N . LEU A 1 184 ? 7.173 -5.661 7.534 1.00 84.44 184 LEU A N 1
ATOM 1490 C CA . LEU A 1 184 ? 7.958 -6.889 7.440 1.00 84.44 184 LEU A CA 1
ATOM 1491 C C . LEU A 1 184 ? 8.184 -7.409 8.857 1.00 84.44 184 LEU A C 1
ATOM 1493 O O . LEU A 1 184 ? 8.676 -6.670 9.706 1.00 84.44 184 LEU A O 1
ATOM 1497 N N . ILE A 1 185 ? 7.762 -8.644 9.117 1.00 82.94 185 ILE A N 1
ATOM 1498 C CA . ILE A 1 185 ? 7.923 -9.290 10.420 1.00 82.94 185 ILE A CA 1
ATOM 1499 C C . ILE A 1 185 ? 8.546 -10.666 10.201 1.00 82.94 185 ILE A C 1
ATOM 1501 O O . ILE A 1 185 ? 8.050 -11.458 9.396 1.00 82.94 185 ILE A O 1
ATOM 1505 N N . ASP A 1 186 ? 9.630 -10.937 10.927 1.00 78.62 186 ASP A N 1
ATOM 1506 C CA . ASP A 1 186 ? 10.478 -12.114 10.710 1.00 78.62 186 ASP A CA 1
ATOM 1507 C C . ASP A 1 186 ? 10.089 -13.328 11.555 1.00 78.62 186 ASP A C 1
ATOM 1509 O O . ASP A 1 186 ? 10.434 -14.461 11.216 1.00 78.62 186 ASP A O 1
ATOM 1513 N N . ASN A 1 187 ? 9.392 -13.110 12.669 1.00 83.00 187 ASN A N 1
ATOM 1514 C CA . ASN A 1 187 ? 9.065 -14.156 13.631 1.00 83.00 187 ASN A CA 1
ATOM 1515 C C . ASN A 1 187 ? 7.721 -13.887 14.327 1.00 83.00 187 ASN A C 1
ATOM 1517 O O . ASN A 1 187 ? 7.231 -12.760 14.370 1.00 83.00 187 ASN A O 1
ATOM 1521 N N . ASP A 1 188 ? 7.122 -14.939 14.887 1.00 85.81 188 ASP A N 1
ATOM 1522 C CA . ASP A 1 188 ? 5.824 -14.835 15.562 1.00 85.81 188 ASP A CA 1
ATOM 1523 C C . ASP A 1 188 ? 5.898 -14.064 16.900 1.00 85.81 188 ASP A C 1
ATOM 1525 O O . ASP A 1 188 ? 4.881 -13.542 17.351 1.00 85.81 188 ASP A O 1
ATOM 1529 N N . GLU A 1 189 ? 7.075 -13.936 17.528 1.00 87.62 189 GLU A N 1
ATOM 1530 C CA . GLU A 1 189 ? 7.250 -13.153 18.765 1.00 87.62 189 GLU A CA 1
ATOM 1531 C C . GLU A 1 189 ? 6.999 -11.660 18.528 1.00 87.62 189 GLU A C 1
ATOM 1533 O O . GLU A 1 189 ? 6.259 -11.022 19.277 1.00 87.62 189 GLU A O 1
ATOM 1538 N N . GLU A 1 190 ? 7.521 -11.113 17.433 1.00 85.25 190 GLU A N 1
ATOM 1539 C CA . GLU A 1 190 ? 7.251 -9.735 17.021 1.00 85.25 190 GLU A CA 1
ATOM 1540 C C . GLU A 1 190 ? 5.773 -9.498 16.692 1.00 85.25 190 GLU A C 1
ATOM 1542 O O . GLU A 1 190 ? 5.239 -8.430 17.002 1.00 85.25 190 GLU A O 1
ATOM 1547 N N . VAL A 1 191 ? 5.086 -10.494 16.120 1.00 88.12 191 VAL A N 1
ATOM 1548 C CA . VAL A 1 191 ? 3.635 -10.417 15.886 1.00 88.12 191 VAL A CA 1
ATOM 1549 C C . VAL A 1 191 ? 2.877 -10.324 17.212 1.00 88.12 191 VAL A C 1
ATOM 1551 O O . VAL A 1 191 ? 1.984 -9.484 17.336 1.00 88.12 191 VAL A O 1
ATOM 1554 N N . MET A 1 192 ? 3.247 -11.137 18.208 1.00 88.31 192 MET A N 1
ATOM 1555 C CA . MET A 1 192 ? 2.635 -11.099 19.542 1.00 88.31 192 MET A CA 1
ATOM 1556 C C . MET A 1 192 ? 2.862 -9.747 20.229 1.00 88.31 192 MET A C 1
ATOM 1558 O O . MET A 1 192 ? 1.904 -9.135 20.699 1.00 88.31 192 MET A O 1
ATOM 1562 N N . LEU A 1 193 ? 4.098 -9.233 20.216 1.00 87.31 193 LEU A N 1
ATOM 1563 C CA . LEU A 1 193 ? 4.430 -7.925 20.796 1.00 87.31 193 LEU A CA 1
ATOM 1564 C C . LEU A 1 193 ? 3.649 -6.783 20.134 1.00 87.31 193 LEU A C 1
ATOM 1566 O O . LEU A 1 193 ? 3.171 -5.874 20.818 1.00 87.31 193 LEU A O 1
ATOM 1570 N N . LEU A 1 194 ? 3.493 -6.832 18.808 1.00 86.12 194 LEU A N 1
ATOM 1571 C CA . LEU A 1 194 ? 2.685 -5.860 18.080 1.00 86.12 194 LEU A CA 1
ATOM 1572 C C . LEU A 1 194 ? 1.202 -5.969 18.463 1.00 86.12 194 LEU A C 1
ATOM 1574 O O . LEU A 1 194 ? 0.567 -4.944 18.703 1.00 86.12 194 LEU A O 1
ATOM 1578 N N . GLY A 1 195 ? 0.662 -7.187 18.566 1.00 88.62 195 GLY A N 1
ATOM 1579 C CA . GLY A 1 195 ? -0.702 -7.434 19.044 1.00 88.62 195 GLY A CA 1
ATOM 1580 C C . GLY A 1 195 ? -0.949 -6.848 20.437 1.00 88.62 195 GLY A C 1
ATOM 1581 O O . GLY A 1 195 ? -1.906 -6.101 20.638 1.00 88.62 195 GLY A O 1
ATOM 1582 N N . ASP A 1 196 ? -0.046 -7.105 21.383 1.00 88.75 196 ASP A N 1
ATOM 1583 C CA . ASP A 1 196 ? -0.139 -6.585 22.750 1.00 88.75 196 ASP A CA 1
ATOM 1584 C C . ASP A 1 196 ? -0.080 -5.056 22.802 1.00 88.75 196 ASP A C 1
ATOM 1586 O O . ASP A 1 196 ? -0.851 -4.429 23.534 1.00 88.75 196 ASP A O 1
ATOM 1590 N N . TYR A 1 197 ? 0.786 -4.438 21.995 1.00 87.44 197 TYR A N 1
ATOM 1591 C CA . TYR A 1 197 ? 0.834 -2.984 21.868 1.00 87.44 197 TYR A CA 1
ATOM 1592 C C . TYR A 1 197 ? -0.498 -2.411 21.364 1.00 87.44 197 TYR A C 1
ATOM 1594 O O . TYR A 1 197 ? -1.001 -1.439 21.927 1.00 87.44 197 TYR A O 1
ATOM 1602 N N . LEU A 1 198 ? -1.101 -3.020 20.339 1.00 87.69 198 LEU A N 1
ATOM 1603 C CA . LEU A 1 198 ? -2.372 -2.556 19.774 1.00 87.69 198 LEU A CA 1
ATOM 1604 C C . LEU A 1 198 ? -3.513 -2.641 20.787 1.00 87.69 198 LEU A C 1
ATOM 1606 O O . LEU A 1 198 ? -4.272 -1.681 20.914 1.00 87.69 198 LEU A O 1
ATOM 1610 N N . LYS A 1 199 ? -3.584 -3.742 21.547 1.00 87.69 199 LYS A N 1
ATOM 1611 C CA . LYS A 1 199 ? -4.549 -3.926 22.646 1.00 87.69 199 LYS A CA 1
ATOM 1612 C C . LYS A 1 199 ? -4.412 -2.850 23.722 1.00 87.69 199 LYS A C 1
ATOM 1614 O O . LYS A 1 199 ? -5.414 -2.410 24.273 1.00 87.69 199 LYS A O 1
ATOM 1619 N N . GLN A 1 200 ? -3.184 -2.444 24.040 1.00 87.19 200 GLN A N 1
ATOM 1620 C CA . GLN A 1 200 ? -2.925 -1.423 25.060 1.00 87.19 200 GLN A CA 1
ATOM 1621 C C . GLN A 1 200 ? -3.188 -0.002 24.554 1.00 87.19 200 GLN A C 1
ATOM 1623 O O . GLN A 1 200 ? -3.624 0.856 25.319 1.00 87.19 200 GLN A O 1
ATOM 1628 N N . ALA A 1 201 ? -2.895 0.264 23.281 1.00 85.00 201 ALA A N 1
ATOM 1629 C CA . ALA A 1 201 ? -2.950 1.604 22.713 1.00 85.00 201 ALA A CA 1
ATOM 1630 C C . ALA A 1 201 ? -4.333 1.980 22.152 1.00 85.00 201 ALA A C 1
ATOM 1632 O O . ALA A 1 201 ? -4.645 3.172 22.072 1.00 85.00 201 ALA A O 1
ATOM 1633 N N . PHE A 1 202 ? -5.164 1.002 21.773 1.00 85.31 202 PHE A N 1
ATOM 1634 C CA . PHE A 1 202 ? -6.442 1.246 21.102 1.00 85.31 202 PHE A CA 1
ATOM 1635 C C . PHE A 1 202 ? -7.566 0.388 21.676 1.00 85.31 202 PHE A C 1
ATOM 1637 O O . PHE A 1 202 ? -7.435 -0.816 21.857 1.00 85.31 202 PHE A O 1
ATOM 1644 N N . ASN A 1 203 ? -8.724 1.019 21.871 1.00 84.31 203 ASN A N 1
ATOM 1645 C CA . ASN A 1 203 ? -9.925 0.356 22.385 1.00 84.31 203 ASN A CA 1
ATOM 1646 C C . ASN A 1 203 ? -10.765 -0.320 21.288 1.00 84.31 203 ASN A C 1
ATOM 1648 O O . ASN A 1 203 ? -11.801 -0.906 21.588 1.00 84.31 203 ASN A O 1
ATOM 1652 N N . TYR A 1 204 ? -10.348 -0.216 20.024 1.00 85.88 204 TYR A N 1
ATOM 1653 C CA . TYR A 1 204 ? -11.054 -0.789 18.880 1.00 85.88 204 TYR A CA 1
ATOM 1654 C C . TYR A 1 204 ? -10.394 -2.083 18.414 1.00 85.88 204 TYR A C 1
ATOM 1656 O O . TYR A 1 204 ? -9.206 -2.339 18.646 1.00 85.88 204 TYR A O 1
ATOM 1664 N N . LYS A 1 205 ? -11.180 -2.900 17.710 1.00 87.75 205 LYS A N 1
ATOM 1665 C CA . LYS A 1 205 ? -10.694 -4.152 17.143 1.00 87.75 205 LYS A CA 1
ATOM 1666 C C . LYS A 1 205 ? -9.617 -3.879 16.092 1.00 87.75 205 LYS A C 1
ATOM 1668 O O . LYS A 1 205 ? -9.784 -3.044 15.202 1.00 87.75 205 LYS A O 1
ATOM 1673 N N . HIS A 1 206 ? -8.520 -4.609 16.212 1.00 91.44 206 HIS A N 1
ATOM 1674 C CA . HIS A 1 206 ? -7.329 -4.493 15.385 1.00 91.44 206 HIS A CA 1
ATOM 1675 C C . HIS A 1 206 ? -6.984 -5.857 14.782 1.00 91.44 206 HIS A C 1
ATOM 1677 O O . HIS A 1 206 ? -7.378 -6.912 15.295 1.00 91.44 206 HIS A O 1
ATOM 1683 N N . TYR A 1 207 ? -6.275 -5.823 13.659 1.00 94.69 207 TYR A N 1
ATOM 1684 C CA . TYR A 1 207 ? -6.040 -6.996 12.830 1.00 94.69 207 TYR A CA 1
ATOM 1685 C C . TYR A 1 207 ? -4.591 -7.077 12.397 1.00 94.69 207 TYR A C 1
ATOM 1687 O O . TYR A 1 207 ? -4.029 -6.076 11.970 1.00 94.69 207 TYR A O 1
ATOM 1695 N N . ILE A 1 208 ? -4.013 -8.272 12.442 1.00 94.44 208 ILE A N 1
ATOM 1696 C CA . ILE A 1 208 ? -2.724 -8.559 11.815 1.00 94.44 208 ILE A CA 1
ATOM 1697 C C . ILE A 1 208 ? -2.925 -9.763 10.903 1.00 94.44 208 ILE A C 1
ATOM 1699 O O . ILE A 1 208 ? -3.190 -10.866 11.378 1.00 94.44 208 ILE A O 1
ATOM 1703 N N . PHE A 1 209 ? -2.788 -9.556 9.595 1.00 95.25 209 PHE A N 1
ATOM 1704 C CA . PHE A 1 209 ? -2.893 -10.620 8.599 1.00 95.25 209 PHE A CA 1
ATOM 1705 C C . PHE A 1 209 ? -1.527 -10.905 7.986 1.00 95.25 209 PHE A C 1
ATOM 1707 O O . PHE A 1 209 ? -0.940 -10.040 7.338 1.00 95.25 209 PHE A O 1
ATOM 1714 N N . ALA A 1 210 ? -1.026 -12.125 8.174 1.00 92.94 210 ALA A N 1
ATOM 1715 C CA . ALA A 1 210 ? 0.173 -12.585 7.482 1.00 92.94 210 ALA A CA 1
ATOM 1716 C C . ALA A 1 210 ? -0.124 -12.776 5.990 1.00 92.94 210 ALA A C 1
ATOM 1718 O O . ALA A 1 210 ? -1.143 -13.364 5.619 1.00 92.94 210 ALA A O 1
ATOM 1719 N N . VAL A 1 211 ? 0.776 -12.307 5.132 1.00 91.12 211 VAL A N 1
ATOM 1720 C CA . VAL A 1 211 ? 0.670 -12.493 3.687 1.00 91.12 211 VAL A CA 1
ATOM 1721 C C . VAL A 1 211 ? 1.343 -13.821 3.316 1.00 91.12 211 VAL A C 1
ATOM 1723 O O . VAL A 1 211 ? 2.524 -14.007 3.617 1.00 91.12 211 VAL A O 1
ATOM 1726 N N . PRO A 1 212 ? 0.635 -14.766 2.669 1.00 84.88 212 PRO A N 1
ATOM 1727 C CA . PRO A 1 212 ? 1.190 -16.083 2.370 1.00 84.88 212 PRO A CA 1
ATOM 1728 C C . PRO A 1 212 ? 2.507 -16.017 1.588 1.00 84.88 212 PRO A C 1
ATOM 1730 O O . PRO A 1 212 ? 2.596 -15.331 0.572 1.00 84.88 212 PRO A O 1
ATOM 1733 N N . ASN A 1 213 ? 3.504 -16.789 2.034 1.00 81.25 213 ASN A N 1
ATOM 1734 C CA . ASN A 1 213 ? 4.840 -16.889 1.426 1.00 81.25 213 ASN A CA 1
ATOM 1735 C C . ASN A 1 213 ? 5.635 -15.568 1.380 1.00 81.25 213 ASN A C 1
ATOM 1737 O O . ASN A 1 213 ? 6.555 -15.436 0.573 1.00 81.25 213 ASN A O 1
ATOM 1741 N N . MET A 1 214 ? 5.296 -14.594 2.227 1.00 84.38 214 MET A N 1
ATOM 1742 C CA . MET A 1 214 ? 5.998 -13.314 2.338 1.00 84.38 214 MET A CA 1
ATOM 1743 C C . MET A 1 214 ? 6.250 -12.978 3.815 1.00 84.38 214 MET A C 1
ATOM 1745 O O . MET A 1 214 ? 5.549 -13.465 4.697 1.00 84.38 214 MET A O 1
ATOM 1749 N N . GLN A 1 215 ? 7.227 -12.111 4.088 1.00 85.12 215 GLN A N 1
ATOM 1750 C CA . GLN A 1 215 ? 7.423 -11.517 5.425 1.00 85.12 215 GLN A CA 1
ATOM 1751 C C . GLN A 1 215 ? 6.375 -10.438 5.745 1.00 85.12 215 GLN A C 1
ATOM 1753 O O . GLN A 1 215 ? 6.260 -9.988 6.886 1.00 85.12 215 GLN A O 1
ATOM 1758 N N . ASN A 1 216 ? 5.609 -10.010 4.738 1.00 89.06 216 ASN A N 1
ATOM 1759 C CA . ASN A 1 216 ? 4.592 -8.985 4.885 1.00 89.06 216 ASN A CA 1
ATOM 1760 C C . ASN A 1 216 ? 3.497 -9.430 5.858 1.00 89.06 216 ASN A C 1
ATOM 1762 O O . ASN A 1 216 ? 2.889 -10.491 5.714 1.00 89.06 216 ASN A O 1
ATOM 1766 N N . HIS A 1 217 ? 3.219 -8.565 6.818 1.00 91.81 217 HIS A N 1
ATOM 1767 C CA . HIS A 1 217 ? 2.081 -8.623 7.709 1.00 91.81 217 HIS A CA 1
ATOM 1768 C C . HIS A 1 217 ? 1.335 -7.304 7.567 1.00 91.81 217 HIS A C 1
ATOM 1770 O O . HIS A 1 217 ? 1.922 -6.230 7.706 1.00 91.81 217 HIS A O 1
ATOM 1776 N N . ILE A 1 218 ? 0.043 -7.384 7.268 1.00 93.94 218 ILE A N 1
ATOM 1777 C CA . ILE A 1 218 ? -0.804 -6.206 7.154 1.00 93.94 218 ILE A CA 1
ATOM 1778 C C . ILE A 1 218 ? -1.483 -5.972 8.489 1.00 93.94 218 ILE A C 1
ATOM 1780 O O . ILE A 1 218 ? -2.368 -6.731 8.893 1.00 93.94 218 ILE A O 1
ATOM 1784 N N . LEU A 1 219 ? -1.062 -4.905 9.154 1.00 93.56 219 LEU A N 1
ATOM 1785 C CA . LEU A 1 219 ? -1.776 -4.357 10.287 1.00 93.56 219 LEU A CA 1
ATOM 1786 C C . LEU A 1 219 ? -2.962 -3.538 9.787 1.00 93.56 219 LEU A C 1
ATOM 1788 O O . LEU A 1 219 ? -2.814 -2.699 8.900 1.00 93.56 219 LEU A O 1
ATOM 1792 N N . MET A 1 220 ? -4.117 -3.717 10.418 1.00 94.56 220 MET A N 1
ATOM 1793 C CA . MET A 1 220 ? -5.267 -2.846 10.231 1.00 94.56 220 MET A CA 1
ATOM 1794 C C . MET A 1 220 ? -5.844 -2.409 11.570 1.00 94.56 220 MET A C 1
ATOM 1796 O O . MET A 1 220 ? -6.131 -3.233 12.440 1.00 94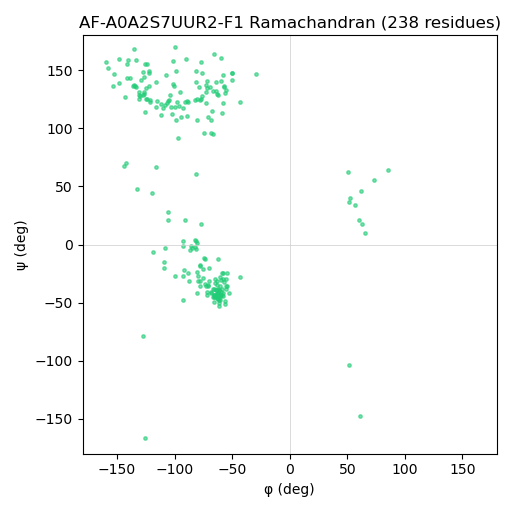.56 220 MET A O 1
ATOM 1800 N N . VAL A 1 221 ? -6.074 -1.108 11.705 1.00 93.12 221 VAL A N 1
ATOM 1801 C CA . VAL A 1 221 ? -6.781 -0.506 12.836 1.00 93.12 221 VAL A CA 1
ATOM 1802 C C . VAL A 1 221 ? -7.875 0.399 12.291 1.00 93.12 221 VAL A C 1
ATOM 1804 O O . VAL A 1 221 ? -7.697 1.072 11.278 1.00 93.12 221 VAL A O 1
ATOM 1807 N N . ASN A 1 222 ? -9.024 0.413 12.952 1.00 93.06 222 ASN A N 1
ATOM 1808 C CA . ASN A 1 222 ? -10.152 1.263 12.595 1.00 93.06 222 ASN A CA 1
ATOM 1809 C C . ASN A 1 222 ? -10.750 1.914 13.852 1.00 93.06 222 ASN A C 1
ATOM 1811 O O . ASN A 1 222 ? -10.403 1.542 14.971 1.00 93.06 222 ASN A O 1
ATOM 1815 N N . LYS A 1 223 ? -11.630 2.897 13.649 1.00 90.00 223 LYS A N 1
ATOM 1816 C CA . LYS A 1 223 ? -12.374 3.620 14.702 1.00 90.00 223 LYS A CA 1
ATOM 1817 C C . LYS A 1 223 ? -13.858 3.205 14.764 1.00 90.00 223 LYS A C 1
ATOM 1819 O O . LYS A 1 223 ? -14.694 3.967 15.237 1.00 90.00 223 LYS A O 1
ATOM 1824 N N . ILE A 1 224 ? -14.199 2.028 14.237 1.00 90.12 224 ILE A N 1
ATOM 1825 C CA . ILE A 1 224 ? -15.583 1.598 14.015 1.00 90.12 224 ILE A CA 1
ATOM 1826 C C . ILE A 1 224 ? -16.021 0.700 15.171 1.00 90.12 224 ILE A C 1
ATOM 1828 O O . ILE A 1 224 ? -15.409 -0.337 15.433 1.00 90.12 224 ILE A O 1
ATOM 1832 N N . GLU A 1 225 ? -17.097 1.090 15.850 1.00 84.19 225 GLU A N 1
ATOM 1833 C CA . GLU A 1 225 ? -17.736 0.249 16.863 1.00 84.19 225 GLU A CA 1
ATOM 1834 C C . GLU A 1 225 ? -18.350 -0.993 16.191 1.00 84.19 225 GLU A C 1
ATOM 1836 O O . GLU A 1 225 ? -19.009 -0.897 15.157 1.00 84.19 225 GLU A O 1
ATOM 1841 N N . ASP A 1 226 ? -18.081 -2.171 16.760 1.00 85.19 226 ASP A N 1
ATOM 1842 C CA . ASP A 1 226 ? -18.648 -3.468 16.361 1.00 85.19 226 ASP A CA 1
ATOM 1843 C C . ASP A 1 226 ? -18.326 -3.983 14.943 1.00 85.19 226 ASP A C 1
ATOM 1845 O O . ASP A 1 226 ? -18.958 -4.928 14.463 1.00 85.19 226 ASP A O 1
ATOM 1849 N N . PHE A 1 227 ? -17.297 -3.456 14.268 1.00 91.88 227 PHE A N 1
ATOM 1850 C CA . PHE A 1 227 ? -16.834 -4.066 13.017 1.00 91.88 227 PHE A CA 1
ATOM 1851 C C . PHE A 1 227 ? -16.082 -5.383 13.268 1.00 91.88 227 PHE A C 1
ATOM 1853 O O . PHE A 1 227 ? -15.142 -5.448 14.064 1.00 91.88 227 PHE A O 1
ATOM 1860 N N . SER A 1 228 ? -16.446 -6.425 12.521 1.00 93.81 228 SER A N 1
ATOM 1861 C CA . SER A 1 228 ? -15.679 -7.664 12.377 1.00 93.81 228 SER A CA 1
ATOM 1862 C C . SER A 1 228 ? -15.709 -8.116 10.922 1.00 93.81 228 SER A C 1
ATOM 1864 O O . SER A 1 228 ? -16.728 -7.974 10.243 1.00 93.81 228 SER A O 1
ATOM 1866 N N . PHE A 1 229 ? -14.599 -8.672 10.447 1.00 95.50 229 PHE A N 1
ATOM 1867 C CA . PHE A 1 229 ? -14.592 -9.389 9.180 1.00 95.50 229 PHE A CA 1
ATOM 1868 C C . PHE A 1 229 ? -15.456 -10.662 9.284 1.00 95.50 229 PHE A C 1
ATOM 1870 O O . PHE A 1 229 ? -15.775 -11.107 10.392 1.00 95.50 229 PHE A O 1
ATOM 1877 N N . PRO A 1 230 ? -15.841 -11.272 8.147 1.00 95.94 230 PRO A N 1
ATOM 1878 C CA . PRO A 1 230 ? -16.428 -12.608 8.144 1.00 95.94 230 PRO A CA 1
ATOM 1879 C C . PRO A 1 230 ? -15.590 -13.613 8.947 1.00 95.94 230 PRO A C 1
ATOM 1881 O O . PRO A 1 230 ? -14.365 -13.501 9.015 1.00 95.94 230 PRO A O 1
ATOM 1884 N N . GLU A 1 231 ? -16.252 -14.592 9.567 1.00 95.25 231 GLU A N 1
ATOM 1885 C CA . GLU A 1 231 ? -15.622 -15.529 10.508 1.00 95.25 231 GLU A CA 1
ATOM 1886 C C . GLU A 1 231 ? -14.416 -16.263 9.896 1.00 95.25 231 GLU A C 1
ATOM 1888 O O . GLU A 1 231 ? -13.384 -16.415 10.546 1.00 95.25 231 GLU A O 1
ATOM 1893 N N . ASP A 1 232 ? -14.501 -16.634 8.620 1.00 94.38 232 ASP A N 1
ATOM 1894 C CA . ASP A 1 232 ? -13.439 -17.291 7.857 1.00 94.38 232 ASP A CA 1
ATOM 1895 C C . ASP A 1 232 ? -12.195 -16.414 7.652 1.00 94.38 232 ASP A C 1
ATOM 1897 O O . ASP A 1 232 ? -11.083 -16.940 7.601 1.00 94.38 232 ASP A O 1
ATOM 1901 N N . ILE A 1 233 ? -12.355 -15.091 7.602 1.00 93.94 233 ILE A N 1
ATOM 1902 C CA . ILE A 1 233 ? -11.249 -14.124 7.569 1.00 93.94 233 ILE A CA 1
ATOM 1903 C C . ILE A 1 233 ? -10.701 -13.888 8.980 1.00 93.94 233 ILE A C 1
ATOM 1905 O O . ILE A 1 233 ? -9.488 -13.859 9.186 1.00 93.94 233 ILE A O 1
ATOM 1909 N N . GLU A 1 234 ? -11.580 -13.778 9.977 1.00 93.81 234 GLU A N 1
ATOM 1910 C CA . GLU A 1 234 ? -11.209 -13.584 11.385 1.00 93.81 234 GLU A CA 1
ATOM 1911 C C . GLU A 1 234 ? -10.356 -14.726 11.943 1.00 93.81 234 GLU A C 1
ATOM 1913 O O . GLU A 1 234 ? -9.563 -14.508 12.863 1.00 93.81 234 GLU A O 1
ATOM 1918 N N . LEU A 1 235 ? -10.486 -15.945 11.411 1.00 94.31 235 LEU A N 1
ATOM 1919 C CA . LEU A 1 235 ? -9.619 -17.076 11.759 1.00 94.31 235 LEU A CA 1
ATOM 1920 C C . LEU A 1 235 ? -8.135 -16.790 11.489 1.00 94.31 235 LEU A C 1
ATOM 1922 O O . LEU A 1 235 ? -7.284 -17.295 12.217 1.00 94.31 235 LEU A O 1
ATOM 1926 N N . TRP A 1 236 ? -7.830 -15.943 10.504 1.00 93.12 236 TRP A N 1
ATOM 1927 C CA . TRP A 1 236 ? -6.463 -15.586 10.117 1.00 93.12 236 TRP A CA 1
ATOM 1928 C C . TRP A 1 236 ? -5.927 -14.334 10.816 1.00 93.12 236 TRP A C 1
ATOM 1930 O O . TRP A 1 236 ? -4.774 -13.963 10.595 1.00 93.12 236 TRP A O 1
ATOM 1940 N N . ASN A 1 237 ? -6.732 -13.679 11.660 1.00 93.31 237 ASN A N 1
ATOM 1941 C CA . ASN A 1 237 ? -6.274 -12.537 12.441 1.00 93.31 237 ASN A CA 1
ATOM 1942 C C . ASN A 1 237 ? -5.312 -12.997 13.551 1.00 93.31 237 ASN A C 1
ATOM 1944 O O . ASN A 1 237 ? -5.737 -13.598 14.541 1.00 93.31 237 ASN A O 1
ATOM 1948 N N . LYS A 1 238 ? -4.027 -12.664 13.397 1.00 89.69 238 LYS A N 1
ATOM 1949 C CA . LYS A 1 238 ? -2.949 -12.968 14.349 1.00 89.69 238 LYS A CA 1
ATOM 1950 C C . LYS A 1 238 ? -2.849 -11.991 15.525 1.00 89.69 238 LYS A C 1
ATOM 1952 O O . LYS A 1 238 ? -2.025 -12.207 16.402 1.00 89.69 238 LYS A O 1
ATOM 1957 N N . ALA A 1 239 ? -3.655 -10.932 15.568 1.00 80.38 239 ALA A N 1
ATOM 1958 C CA . ALA A 1 239 ? -3.604 -9.961 16.661 1.00 80.38 239 ALA A CA 1
ATOM 1959 C C . ALA A 1 239 ? -4.345 -10.403 17.941 1.00 80.38 239 ALA A C 1
ATOM 1961 O O . ALA A 1 239 ? -4.437 -9.632 18.897 1.00 80.38 239 ALA A O 1
ATOM 1962 N N . LYS A 1 240 ? -4.921 -11.614 17.934 1.00 70.06 240 LYS A N 1
ATOM 1963 C CA . LYS A 1 240 ? -5.703 -12.184 19.039 1.00 70.06 240 LYS A CA 1
ATOM 1964 C C . LYS A 1 240 ? -4.871 -12.430 20.286 1.00 70.06 240 LYS A C 1
ATOM 1966 O O . LYS A 1 240 ? -3.676 -12.755 20.183 1.00 70.06 240 LYS A O 1
#

Foldseek 3Di:
DALQAPPDPPPQWDWPDWDPDPQFIWTWTDDQFKIFIDTNNGTLFMFTQDPLGATPPQVLVVLCQCVVFPHDWQEEEEERCQLVRVVSNCCGPPVSRHYAYEDQDPVSVVCSCVPHRDDPPDHYDHDHRQVVLVVCLVVLAATQEYEYPDDPDPDFFPCVVCVPSVVSQQSRYDLAHKYKYKGQADDLVSLAVVLVVCVVPDPFDKFWADRPSHSIIIIMDHNDPPDDGPPVVVVRGSSD

pLDDT: mean 88.28, std 13.19, range [27.36, 98.06]

Nearest PDB structures (foldseek):
  3gjy-assembly1_A  TM=7.686E-01  e=3.032E-11  Corynebacterium glutamicum ATCC 13032
  3c6m-assembly1_A  TM=6.655E-01  e=7.143E-11  Homo sapiens
  5lr6-assembly1_A  TM=6.656E-01  e=4.632E-06  Rattus norvegicus
  5k09-assembly7_G  TM=6.507E-01  e=2.419E-05  Rattus norvegicus
  2h00-assembly2_B  TM=5.922E-01  e=5.042E-05  Homo sapiens

Mean predicted aligned error: 5.35 Å